Protein AF-A0A6S8RXE0-F1 (afdb_monomer)

pLDDT: mean 76.97, std 17.47, range [35.59, 98.38]

Structure (mmCIF, N/CA/C/O backbone):
data_AF-A0A6S8RXE0-F1
#
_entry.id   AF-A0A6S8RXE0-F1
#
loop_
_atom_site.group_PDB
_atom_site.id
_atom_site.type_symbol
_atom_site.label_atom_id
_atom_site.label_alt_id
_atom_site.label_comp_id
_atom_site.label_asym_id
_atom_site.label_entity_id
_atom_site.label_seq_id
_atom_site.pdbx_PDB_ins_code
_atom_site.Cartn_x
_atom_site.Cartn_y
_atom_site.Cartn_z
_atom_site.occupancy
_atom_site.B_iso_or_equiv
_atom_site.auth_seq_id
_atom_site.auth_comp_id
_atom_site.auth_asym_id
_atom_site.auth_atom_id
_atom_site.pdbx_PDB_model_num
ATOM 1 N N . MET A 1 1 ? -7.181 17.735 -1.661 1.00 35.59 1 MET A N 1
ATOM 2 C CA . MET A 1 1 ? -6.872 18.194 -0.294 1.00 35.59 1 MET A CA 1
ATOM 3 C C . MET A 1 1 ? -5.718 17.344 0.185 1.00 35.59 1 MET A C 1
ATOM 5 O O . MET A 1 1 ? -5.868 16.127 0.193 1.00 35.59 1 MET A O 1
ATOM 9 N N . ASP A 1 2 ? -4.574 17.971 0.444 1.00 36.28 2 ASP A N 1
ATOM 10 C CA . ASP A 1 2 ? -3.388 17.294 0.970 1.00 36.28 2 ASP A CA 1
ATOM 11 C C . ASP A 1 2 ? -3.683 16.703 2.348 1.00 36.28 2 ASP A C 1
ATOM 13 O O . ASP A 1 2 ? -4.455 17.268 3.125 1.00 36.28 2 ASP A O 1
ATOM 17 N N . GLY A 1 3 ? -3.131 15.516 2.598 1.00 42.94 3 GLY A N 1
ATOM 18 C CA . GLY A 1 3 ? -3.356 14.755 3.819 1.00 42.94 3 GLY A CA 1
ATOM 19 C C . GLY A 1 3 ? -3.024 15.593 5.046 1.00 42.94 3 GLY A C 1
ATOM 20 O O . GLY A 1 3 ? -1.918 16.115 5.151 1.00 42.94 3 GLY A O 1
ATOM 21 N N . GLY A 1 4 ? -3.990 15.711 5.961 1.00 48.06 4 GLY A N 1
ATOM 22 C CA . GLY A 1 4 ? -3.753 16.295 7.276 1.00 48.06 4 GLY A CA 1
ATOM 23 C C . GLY A 1 4 ? -2.513 15.677 7.918 1.00 48.06 4 GLY A C 1
ATOM 24 O O . GLY A 1 4 ? -2.218 14.497 7.701 1.00 48.06 4 GLY A O 1
ATOM 25 N N . GLU A 1 5 ? -1.774 16.502 8.653 1.00 58.06 5 GLU A N 1
ATOM 26 C CA . GLU A 1 5 ? -0.493 16.136 9.245 1.00 58.06 5 GLU A CA 1
ATOM 27 C C . GLU A 1 5 ? -0.642 14.854 10.056 1.00 58.06 5 GLU A C 1
ATOM 29 O O . GLU A 1 5 ? -1.419 14.769 11.008 1.00 58.06 5 GLU A O 1
ATOM 34 N N . TYR A 1 6 ? 0.100 13.824 9.657 1.00 75.94 6 TYR A N 1
ATOM 35 C CA . TYR A 1 6 ? 0.126 12.577 10.393 1.00 75.94 6 TYR A CA 1
ATOM 36 C C . TYR A 1 6 ? 1.103 12.687 11.565 1.00 75.94 6 TYR A C 1
ATOM 38 O O . TYR A 1 6 ? 2.177 12.083 11.575 1.00 75.94 6 TYR A O 1
ATOM 46 N N . ILE A 1 7 ? 0.719 13.510 12.537 1.00 74.94 7 ILE A N 1
ATOM 47 C CA . ILE A 1 7 ? 1.560 13.939 13.658 1.00 74.94 7 ILE A CA 1
ATOM 48 C C . ILE A 1 7 ? 2.117 12.730 14.418 1.00 74.94 7 ILE A C 1
ATOM 50 O O . ILE A 1 7 ? 3.320 12.668 14.654 1.00 74.94 7 ILE A O 1
ATOM 54 N N . ALA A 1 8 ? 1.291 11.713 14.683 1.00 71.88 8 ALA A N 1
ATOM 55 C CA . ALA A 1 8 ? 1.720 10.511 15.400 1.00 71.88 8 ALA A CA 1
ATOM 56 C C . ALA A 1 8 ? 2.876 9.761 14.706 1.00 71.88 8 ALA A C 1
ATOM 58 O O . ALA A 1 8 ? 3.762 9.230 15.375 1.00 71.88 8 ALA A O 1
ATOM 59 N N . LEU A 1 9 ? 2.907 9.729 13.368 1.00 75.94 9 LEU A N 1
ATOM 60 C CA . LEU A 1 9 ? 4.022 9.126 12.635 1.00 75.94 9 LEU A CA 1
ATOM 61 C C . LEU A 1 9 ? 5.267 10.000 12.669 1.00 75.94 9 LEU A C 1
ATOM 63 O O . LEU A 1 9 ? 6.368 9.475 12.811 1.00 75.94 9 LEU A O 1
ATOM 67 N N . ILE A 1 10 ? 5.101 11.315 12.532 1.00 78.88 10 ILE A N 1
ATOM 68 C CA . ILE A 1 10 ? 6.214 12.268 12.585 1.00 78.88 10 ILE A CA 1
ATOM 69 C C . ILE A 1 10 ? 6.909 12.170 13.948 1.00 78.88 10 ILE A C 1
ATOM 71 O O . ILE A 1 10 ? 8.125 11.993 14.004 1.00 78.88 10 ILE A O 1
ATOM 75 N N . GLU A 1 11 ? 6.140 12.194 15.038 1.00 78.25 11 GLU A N 1
ATOM 76 C CA . GLU A 1 11 ? 6.648 12.051 16.407 1.00 78.25 11 GLU A CA 1
ATOM 77 C C . GLU A 1 11 ? 7.333 10.699 16.625 1.00 78.25 11 GLU A C 1
ATOM 79 O O . GLU A 1 11 ? 8.432 10.630 17.182 1.00 78.25 11 GLU A O 1
ATOM 84 N N . MET A 1 12 ? 6.728 9.612 16.137 1.00 79.19 12 MET A N 1
ATOM 85 C CA . MET A 1 12 ? 7.316 8.287 16.288 1.00 79.19 12 MET A CA 1
ATOM 86 C C . MET A 1 12 ? 8.619 8.152 15.496 1.00 79.19 12 MET A C 1
ATOM 88 O O . MET A 1 12 ? 9.606 7.655 16.038 1.00 79.19 12 MET A O 1
ATOM 92 N N . LYS A 1 13 ? 8.676 8.649 14.257 1.00 81.38 13 LYS A N 1
ATOM 93 C CA . LYS A 1 13 ? 9.911 8.660 13.462 1.00 81.38 13 LYS A CA 1
ATOM 94 C C . LYS A 1 13 ? 10.999 9.513 14.100 1.00 81.38 13 LYS A C 1
ATOM 96 O 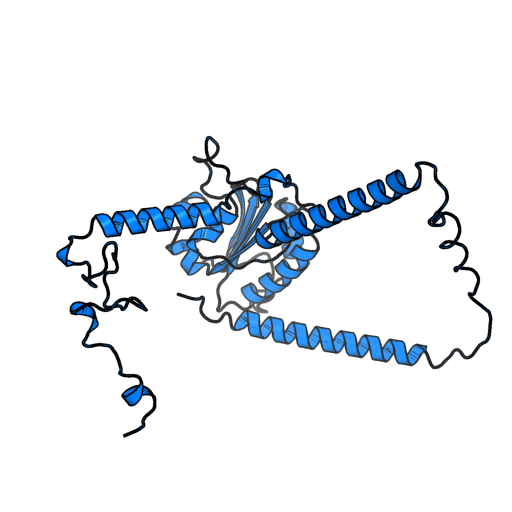O . LYS A 1 13 ? 12.144 9.075 14.124 1.00 81.38 13 LYS A O 1
ATOM 101 N N . ALA A 1 14 ? 10.651 10.670 14.664 1.00 74.94 14 ALA A N 1
ATOM 102 C CA . ALA A 1 14 ? 11.599 11.485 15.418 1.00 74.94 14 ALA A CA 1
ATOM 103 C C . ALA A 1 14 ? 12.173 10.700 16.609 1.00 74.94 14 ALA A C 1
ATOM 105 O O . ALA A 1 14 ? 13.387 10.634 16.767 1.00 74.94 14 ALA A O 1
ATOM 106 N N . SER A 1 15 ? 11.322 10.011 17.379 1.00 71.56 15 SER A N 1
ATOM 107 C CA . SER A 1 15 ? 11.775 9.191 18.512 1.00 71.56 15 SER A CA 1
ATOM 108 C C . SER A 1 15 ? 12.668 8.015 18.092 1.00 71.56 15 SER A C 1
ATOM 110 O O . SER A 1 15 ? 13.666 7.734 18.752 1.00 71.56 15 SER A O 1
ATOM 112 N N . VAL A 1 16 ? 12.361 7.355 16.969 1.00 72.69 16 VAL A N 1
ATOM 113 C CA . VAL A 1 16 ? 13.173 6.258 16.421 1.00 72.69 16 VAL A CA 1
ATOM 114 C C . VAL A 1 16 ? 14.505 6.778 15.879 1.00 72.69 16 VAL A C 1
ATOM 116 O O . VAL A 1 16 ? 15.530 6.143 16.110 1.00 72.69 16 VAL A O 1
ATOM 119 N N . GLY A 1 17 ? 14.511 7.936 15.215 1.00 63.56 17 GLY A N 1
ATOM 120 C CA . GLY A 1 17 ? 15.729 8.602 14.751 1.00 63.56 17 GLY A CA 1
ATOM 121 C C . GLY A 1 17 ? 16.663 8.951 15.910 1.00 63.56 17 GLY A C 1
ATOM 122 O O . GLY A 1 17 ? 17.829 8.571 15.888 1.00 63.56 17 GLY A O 1
ATOM 123 N N . THR A 1 18 ? 16.133 9.556 16.978 1.00 61.53 18 THR A N 1
ATOM 124 C CA . THR A 1 18 ? 16.910 9.868 18.189 1.00 61.53 18 THR A CA 1
ATOM 125 C C . THR A 1 18 ? 17.461 8.611 18.869 1.00 61.53 18 THR A C 1
ATOM 127 O O . THR A 1 18 ? 18.611 8.603 19.300 1.00 61.53 18 THR A O 1
ATOM 130 N N . LEU A 1 19 ? 16.681 7.526 18.933 1.00 59.31 19 LEU A N 1
ATOM 131 C CA . LEU A 1 19 ? 17.150 6.245 19.478 1.00 59.31 19 LEU A CA 1
ATOM 132 C C . LEU A 1 19 ? 18.233 5.605 18.596 1.00 59.31 19 LEU A C 1
ATOM 134 O O . LEU A 1 19 ? 19.203 5.062 19.116 1.00 59.31 19 LEU A O 1
ATOM 138 N N . SER A 1 20 ? 18.107 5.691 17.269 1.00 54.53 20 SER A N 1
ATOM 139 C CA . SER A 1 20 ? 19.112 5.180 16.329 1.00 54.53 20 SER A CA 1
ATOM 140 C C . SER A 1 20 ? 20.440 5.931 16.447 1.00 54.53 20 SER A C 1
ATOM 142 O O . SER A 1 20 ? 21.501 5.310 16.426 1.00 54.53 20 SER A O 1
ATOM 144 N N . GLU A 1 21 ? 20.396 7.256 16.605 1.00 58.03 21 GLU A N 1
ATOM 145 C CA . GLU A 1 21 ? 21.586 8.086 16.824 1.00 58.03 21 GLU A CA 1
ATOM 146 C C . GLU A 1 21 ? 22.252 7.782 18.172 1.00 58.03 21 GLU A C 1
ATOM 148 O O . GLU A 1 21 ? 23.475 7.677 18.245 1.00 58.03 21 GLU A O 1
ATOM 153 N N . GLN A 1 22 ? 21.464 7.570 19.231 1.00 52.53 22 GLN A N 1
ATOM 154 C CA . GLN A 1 22 ? 21.982 7.172 20.544 1.00 52.53 22 GLN A CA 1
ATOM 155 C C . GLN A 1 22 ? 22.687 5.810 20.495 1.00 52.53 22 GLN A C 1
ATOM 157 O O . GLN A 1 22 ? 23.809 5.696 20.982 1.00 52.53 22 GLN A O 1
ATOM 162 N N . VAL A 1 23 ? 22.094 4.812 19.834 1.00 57.19 23 VAL A N 1
ATOM 163 C CA . VAL A 1 23 ? 22.694 3.473 19.687 1.00 57.19 23 VAL A CA 1
ATOM 164 C C . VAL A 1 23 ? 23.968 3.508 18.832 1.00 57.19 23 VAL A C 1
ATOM 166 O O . VAL A 1 23 ? 24.947 2.842 19.168 1.00 57.19 23 VAL A O 1
ATOM 169 N N . CYS A 1 24 ? 24.010 4.310 17.761 1.00 50.50 24 CYS A N 1
ATOM 170 C CA . CYS A 1 24 ? 25.229 4.474 16.957 1.00 50.50 24 CYS A CA 1
ATOM 171 C C . CYS A 1 24 ? 26.353 5.161 17.746 1.00 50.50 24 CYS A C 1
ATOM 173 O O . CYS A 1 24 ? 27.511 4.756 17.643 1.00 50.50 24 CYS A O 1
ATOM 175 N N . ASN A 1 25 ? 26.019 6.163 18.562 1.00 49.72 25 ASN A N 1
ATOM 176 C CA . ASN A 1 25 ? 26.991 6.855 19.405 1.00 49.72 25 ASN A CA 1
ATOM 177 C C . ASN A 1 25 ? 27.545 5.941 20.513 1.00 49.72 25 ASN A C 1
ATOM 179 O O . ASN A 1 25 ? 28.749 5.962 20.768 1.00 49.72 25 ASN A O 1
ATOM 183 N N . GLU A 1 26 ? 26.710 5.098 21.129 1.00 54.75 26 GLU A N 1
ATOM 184 C CA . GLU A 1 26 ? 27.157 4.099 22.113 1.00 54.75 26 GLU A CA 1
ATOM 185 C C . GLU A 1 26 ? 28.032 3.005 21.477 1.00 54.75 26 GLU A C 1
ATOM 187 O O . GLU A 1 26 ? 29.066 2.637 22.038 1.00 54.75 26 GLU A O 1
ATOM 192 N N . ALA A 1 27 ? 27.693 2.539 20.270 1.00 56.12 27 ALA A N 1
ATOM 193 C CA . ALA A 1 27 ? 28.517 1.579 19.534 1.00 56.12 27 ALA A CA 1
ATOM 194 C C . ALA A 1 27 ? 29.892 2.161 19.143 1.00 56.12 27 ALA A C 1
ATOM 196 O O . ALA A 1 27 ? 30.908 1.473 19.246 1.00 56.12 27 ALA A O 1
ATOM 197 N N . GLN A 1 28 ? 29.955 3.441 18.755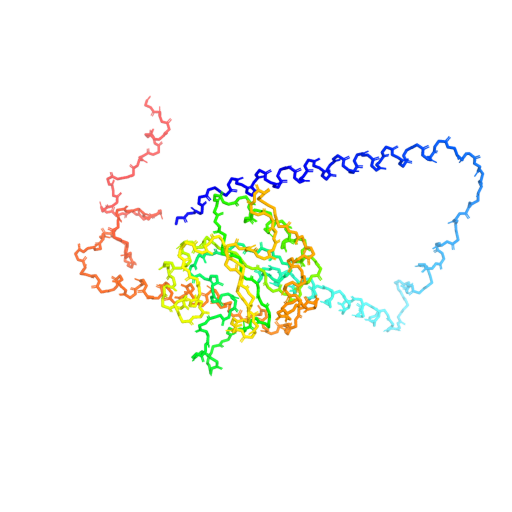 1.00 54.47 28 GLN A N 1
ATOM 198 C CA . GLN A 1 28 ? 31.218 4.130 18.455 1.00 54.47 28 GLN A CA 1
ATOM 199 C C . GLN A 1 28 ? 32.076 4.398 19.702 1.00 54.47 28 GLN A C 1
ATOM 201 O O . GLN A 1 28 ? 33.305 4.389 19.610 1.00 54.47 28 GLN A O 1
ATOM 206 N N . LEU A 1 29 ? 31.460 4.613 20.869 1.00 56.06 29 LEU A N 1
ATOM 207 C CA . LEU A 1 29 ? 32.168 4.734 22.148 1.00 56.06 29 LEU A CA 1
ATOM 208 C C . LEU A 1 29 ? 32.790 3.396 22.585 1.00 56.06 29 LEU A C 1
ATOM 210 O O . LEU A 1 29 ? 33.931 3.383 23.049 1.00 56.06 29 LEU A O 1
ATOM 214 N N . ASN A 1 30 ? 32.109 2.270 22.352 1.00 52.22 30 ASN A N 1
ATOM 215 C CA . ASN A 1 30 ? 32.674 0.944 22.629 1.00 52.22 30 ASN A CA 1
ATOM 216 C C . ASN A 1 30 ? 33.828 0.585 21.675 1.00 52.22 30 ASN A C 1
ATOM 218 O O . ASN A 1 30 ? 34.858 0.104 22.137 1.00 52.22 30 ASN A O 1
ATOM 222 N N . LEU A 1 31 ? 33.723 0.916 20.382 1.00 52.53 31 LEU A N 1
ATOM 223 C CA . LEU A 1 31 ? 34.804 0.705 19.402 1.00 52.53 31 LEU A CA 1
ATOM 224 C C . LEU A 1 31 ? 36.072 1.519 19.707 1.00 52.53 31 LEU A C 1
ATOM 226 O O . LEU A 1 31 ? 37.180 1.033 19.493 1.00 52.53 31 LEU A O 1
ATOM 230 N N . LYS A 1 32 ? 35.936 2.737 20.251 1.00 52.56 32 LYS A N 1
ATOM 231 C CA . LYS A 1 32 ? 37.093 3.530 20.704 1.00 52.56 32 LYS A CA 1
ATOM 232 C C . LYS A 1 32 ? 37.758 2.970 21.959 1.00 52.56 32 LYS A C 1
ATOM 234 O O . LYS A 1 32 ? 38.956 3.155 22.129 1.00 52.56 32 LYS A O 1
ATOM 239 N N . THR A 1 33 ? 37.008 2.279 22.814 1.00 49.56 33 THR A N 1
ATOM 240 C CA . THR A 1 33 ? 37.547 1.720 24.063 1.00 49.56 33 THR A CA 1
ATOM 241 C C . THR A 1 33 ? 38.377 0.452 23.809 1.00 49.56 33 THR A C 1
ATOM 243 O O . THR A 1 33 ? 39.283 0.155 24.580 1.00 49.56 33 THR A O 1
ATOM 246 N N . GLU A 1 34 ? 38.137 -0.264 22.705 1.00 50.28 34 GLU A N 1
ATOM 247 C CA . GLU A 1 34 ? 38.911 -1.460 22.324 1.00 50.28 34 GLU A CA 1
ATOM 248 C C . GLU A 1 34 ? 40.147 -1.157 21.451 1.00 50.28 34 GLU A C 1
ATOM 250 O O . GLU A 1 34 ? 41.000 -2.025 21.277 1.00 50.28 34 GLU A O 1
ATOM 255 N N . GLN A 1 35 ? 40.294 0.069 20.932 1.00 47.16 35 GLN A N 1
ATOM 256 C CA . GLN A 1 35 ? 41.432 0.465 20.085 1.00 47.16 35 GLN A CA 1
ATOM 257 C C . GLN A 1 35 ? 42.631 1.064 20.843 1.00 47.16 35 GLN A C 1
ATOM 259 O O . GLN A 1 35 ? 43.687 1.239 20.242 1.00 47.16 35 GLN A O 1
ATOM 264 N N . GLU A 1 36 ? 42.523 1.341 22.148 1.00 50.22 36 GLU A N 1
ATOM 265 C CA . GLU A 1 36 ? 43.644 1.867 22.955 1.00 50.22 36 GLU A CA 1
ATOM 266 C C . GLU A 1 36 ? 44.534 0.777 23.588 1.00 50.22 36 GLU A C 1
ATOM 268 O O . GLU A 1 36 ? 45.461 1.088 24.334 1.00 50.22 36 GLU A O 1
ATOM 273 N N . SER A 1 37 ? 44.323 -0.506 23.270 1.00 49.28 37 SER A N 1
ATOM 274 C CA . SER A 1 37 ? 45.195 -1.593 23.732 1.00 49.28 37 SER A CA 1
ATOM 275 C C . SER A 1 37 ? 45.545 -2.578 22.616 1.00 49.28 37 SER A C 1
ATOM 277 O O . SER A 1 37 ? 45.096 -3.719 22.640 1.00 49.28 37 SER A O 1
ATOM 279 N N . ASN A 1 38 ? 46.330 -2.140 21.631 1.00 41.56 38 ASN A N 1
ATOM 280 C CA . ASN A 1 38 ? 47.235 -3.016 20.876 1.00 41.56 38 ASN A CA 1
ATOM 281 C C . ASN A 1 38 ? 48.213 -2.167 20.050 1.00 41.56 38 ASN A C 1
ATOM 283 O O . ASN A 1 38 ? 48.045 -1.956 18.852 1.00 41.56 38 ASN A O 1
ATOM 287 N N . GLU A 1 39 ? 49.257 -1.678 20.717 1.00 55.38 39 GLU A 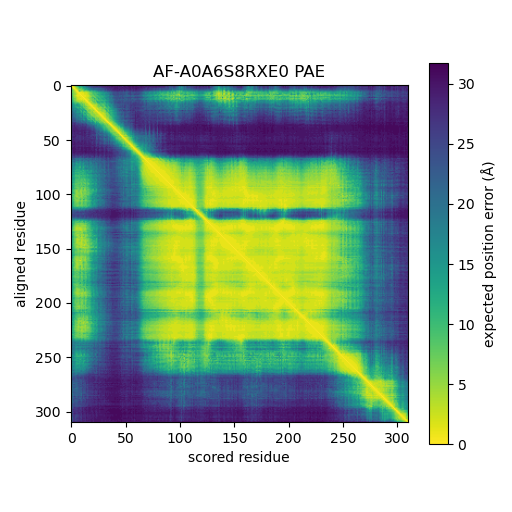N 1
ATOM 288 C CA . GLU A 1 39 ? 50.526 -1.383 20.054 1.00 55.38 39 GLU A CA 1
ATOM 289 C C . GLU A 1 39 ? 51.231 -2.720 19.772 1.00 55.38 39 GLU A C 1
ATOM 291 O O . GLU A 1 39 ? 51.769 -3.335 20.693 1.00 55.38 39 GLU A O 1
ATOM 296 N N . SER A 1 40 ? 51.237 -3.180 18.518 1.00 45.94 40 SER A N 1
ATOM 297 C CA . SER A 1 40 ? 52.297 -4.061 18.011 1.00 45.94 40 SER A CA 1
ATOM 298 C C . SER A 1 40 ? 52.365 -4.047 16.481 1.00 45.94 40 SER A C 1
ATOM 300 O O . SER A 1 40 ? 51.451 -4.521 15.815 1.00 45.94 40 SER A O 1
ATOM 302 N N . ASP A 1 41 ? 53.458 -3.473 15.984 1.00 48.00 41 ASP A N 1
ATOM 303 C CA . ASP A 1 41 ? 54.330 -3.941 14.901 1.00 48.00 41 ASP A CA 1
ATOM 304 C C . ASP A 1 41 ? 53.774 -4.687 13.665 1.00 48.00 41 ASP A C 1
ATOM 306 O O . ASP A 1 41 ? 53.254 -5.794 13.748 1.00 48.00 41 ASP A O 1
ATOM 310 N N . SER A 1 42 ? 54.151 -4.086 12.531 1.00 49.81 42 SER A N 1
ATOM 311 C CA . SER A 1 42 ? 54.809 -4.669 11.347 1.00 49.81 42 SER A CA 1
ATOM 312 C C . SER A 1 42 ? 54.009 -5.223 10.159 1.00 49.81 42 SER A C 1
ATOM 314 O O . SER A 1 42 ? 53.046 -5.966 10.281 1.00 49.81 42 SER A O 1
ATOM 316 N N . ASP A 1 43 ? 54.587 -4.859 9.005 1.00 45.28 43 ASP A N 1
ATOM 317 C CA . ASP A 1 43 ? 54.633 -5.536 7.704 1.00 45.28 43 ASP A CA 1
ATOM 318 C C . ASP A 1 43 ? 53.551 -5.239 6.649 1.00 45.28 43 ASP A C 1
ATOM 320 O O . ASP A 1 43 ? 52.500 -5.854 6.583 1.00 45.28 43 ASP A O 1
ATOM 324 N N . ASP A 1 44 ? 53.898 -4.262 5.799 1.00 56.25 44 ASP A N 1
ATOM 325 C CA . ASP A 1 44 ? 54.047 -4.402 4.337 1.00 56.25 44 ASP A CA 1
ATOM 326 C C . ASP A 1 44 ? 52.965 -5.186 3.563 1.00 56.25 44 ASP A C 1
ATOM 328 O O . ASP A 1 44 ? 53.157 -6.341 3.198 1.00 56.25 44 ASP A O 1
ATOM 332 N N . ASP A 1 45 ? 51.880 -4.497 3.192 1.00 53.78 45 ASP A N 1
ATOM 333 C CA . ASP A 1 45 ? 50.859 -4.982 2.247 1.00 53.78 45 ASP A CA 1
ATOM 334 C C . ASP A 1 45 ? 51.060 -4.420 0.820 1.00 53.78 45 ASP A C 1
ATOM 336 O O . ASP A 1 45 ? 50.105 -4.073 0.121 1.00 53.78 45 ASP A O 1
ATOM 340 N N . SER A 1 46 ? 52.306 -4.339 0.340 1.00 56.88 46 SER A N 1
ATOM 341 C CA . SER A 1 46 ? 52.604 -3.987 -1.064 1.00 56.88 46 SER A CA 1
ATOM 342 C C . SER A 1 46 ? 52.325 -5.140 -2.060 1.00 56.88 46 SER A C 1
ATOM 344 O O . SER A 1 46 ? 52.749 -5.080 -3.214 1.00 56.88 46 SER A O 1
ATOM 346 N N . GLU A 1 47 ? 51.645 -6.217 -1.642 1.00 55.81 47 GLU A N 1
ATOM 347 C CA . GLU A 1 47 ? 51.488 -7.463 -2.419 1.00 55.81 47 GLU A CA 1
ATOM 348 C C . GLU A 1 47 ? 50.176 -7.554 -3.234 1.00 55.81 47 GLU A C 1
ATOM 350 O O . GLU A 1 47 ? 49.997 -8.492 -4.008 1.00 55.81 47 GLU A O 1
ATOM 355 N N . PHE A 1 48 ? 49.277 -6.564 -3.162 1.00 49.69 48 PHE A N 1
ATOM 356 C CA . PHE A 1 48 ? 48.011 -6.588 -3.922 1.00 49.69 48 PHE A CA 1
ATOM 357 C C . PHE A 1 48 ? 47.940 -5.644 -5.137 1.00 49.69 48 PHE A C 1
ATOM 359 O O . PHE A 1 48 ? 46.896 -5.589 -5.786 1.00 49.69 48 PHE A O 1
ATOM 366 N N . ASP A 1 49 ? 49.037 -4.978 -5.516 1.00 54.09 49 ASP A N 1
ATOM 367 C CA . ASP A 1 49 ? 49.080 -4.144 -6.735 1.00 54.09 49 ASP A CA 1
ATOM 368 C C . ASP A 1 49 ? 49.363 -4.945 -8.026 1.00 54.09 49 ASP A C 1
ATOM 370 O O . ASP A 1 49 ? 49.104 -4.466 -9.127 1.00 54.09 49 ASP A O 1
ATOM 374 N N . TYR A 1 50 ? 49.803 -6.206 -7.935 1.00 50.16 50 TYR A N 1
ATOM 375 C CA . TYR A 1 50 ? 50.124 -7.022 -9.120 1.00 50.16 50 TYR A CA 1
ATOM 376 C C . TYR A 1 50 ? 48.910 -7.675 -9.805 1.00 50.16 50 TYR A C 1
ATOM 378 O O . TYR A 1 50 ? 49.074 -8.364 -10.807 1.00 50.16 50 TYR A O 1
ATOM 386 N N . LEU A 1 51 ? 47.687 -7.466 -9.300 1.00 52.91 51 LEU A N 1
ATOM 387 C CA . LEU A 1 51 ? 46.460 -8.023 -9.894 1.00 52.91 51 LEU A CA 1
ATOM 388 C C . LEU A 1 51 ? 45.655 -7.012 -10.730 1.00 52.91 51 LEU A C 1
ATOM 390 O O . LEU A 1 51 ? 44.561 -7.342 -11.188 1.00 52.91 51 LEU A O 1
ATOM 394 N N . LEU A 1 52 ? 46.185 -5.801 -10.948 1.00 51.53 52 LEU A N 1
ATOM 395 C CA . LEU A 1 52 ? 45.585 -4.792 -11.834 1.00 51.53 52 LEU A CA 1
ATOM 396 C C . LEU A 1 52 ? 46.440 -4.436 -13.065 1.00 51.53 52 LEU A C 1
ATOM 398 O O . LEU A 1 52 ? 45.930 -3.753 -13.953 1.00 51.53 52 LEU A O 1
ATOM 402 N N . ASP A 1 53 ? 47.677 -4.942 -13.161 1.00 50.97 53 ASP A N 1
ATOM 403 C CA . ASP A 1 53 ? 48.630 -4.568 -14.223 1.00 50.97 53 ASP A CA 1
ATOM 404 C C . ASP A 1 53 ? 48.909 -5.665 -15.274 1.00 50.97 53 ASP A C 1
ATOM 406 O O . ASP A 1 53 ? 49.523 -5.380 -16.305 1.00 50.97 53 ASP A O 1
ATOM 410 N N . GLU A 1 54 ? 48.433 -6.900 -15.090 1.00 52.12 54 GLU A N 1
ATOM 411 C CA . GLU A 1 54 ? 48.525 -7.951 -16.114 1.00 52.12 54 GLU A CA 1
ATOM 412 C C . GLU A 1 54 ? 47.170 -8.120 -16.820 1.00 52.12 54 GLU A C 1
ATOM 414 O O . GLU A 1 54 ? 46.225 -8.656 -16.253 1.00 52.12 54 GLU A O 1
ATOM 419 N N . ASP A 1 55 ? 47.105 -7.638 -18.068 1.00 51.28 55 ASP A N 1
ATOM 420 C CA . ASP A 1 55 ? 46.041 -7.805 -19.082 1.00 51.28 55 ASP A CA 1
ATOM 421 C C . ASP A 1 55 ? 45.177 -6.575 -19.425 1.00 51.28 55 ASP A C 1
ATOM 423 O O . ASP A 1 55 ? 44.119 -6.707 -20.047 1.00 51.28 55 ASP A O 1
ATOM 427 N N . LEU A 1 56 ? 45.663 -5.354 -19.171 1.00 51.03 56 LEU A N 1
ATOM 428 C CA . LEU A 1 56 ? 45.229 -4.207 -19.977 1.00 51.03 56 LEU A CA 1
ATOM 429 C C . LEU A 1 56 ? 46.145 -4.071 -21.205 1.00 51.03 56 LEU A C 1
ATOM 431 O O . LEU A 1 56 ? 47.331 -3.761 -21.062 1.00 51.03 56 LEU A O 1
ATOM 435 N N . PRO A 1 57 ? 45.647 -4.311 -22.429 1.00 47.50 57 PRO A N 1
ATOM 436 C CA . PRO A 1 57 ? 46.447 -4.137 -23.634 1.00 47.50 57 PRO A CA 1
ATOM 437 C C . PRO A 1 57 ? 46.901 -2.678 -23.783 1.00 47.50 57 PRO A C 1
ATOM 439 O O . PRO A 1 57 ? 46.138 -1.715 -23.692 1.00 47.50 57 PRO A O 1
ATOM 442 N N . VAL A 1 58 ? 48.202 -2.530 -24.018 1.00 53.44 58 VAL A N 1
ATOM 443 C CA . VAL A 1 58 ? 48.868 -1.253 -24.274 1.00 53.44 58 VAL A CA 1
ATOM 444 C C . VAL A 1 58 ? 48.259 -0.625 -25.541 1.00 53.44 58 VAL A C 1
ATOM 446 O O . VAL A 1 58 ? 48.162 -1.319 -26.561 1.00 53.44 58 VAL A O 1
ATOM 449 N N . PRO A 1 59 ? 47.888 0.674 -25.547 1.00 43.38 59 PRO A N 1
ATOM 450 C CA . PRO A 1 59 ? 47.298 1.306 -26.720 1.00 43.38 59 PRO A CA 1
ATOM 451 C C . PRO A 1 59 ? 48.346 1.377 -27.836 1.00 43.38 59 PRO A C 1
ATOM 453 O O . PRO A 1 59 ? 49.208 2.255 -27.854 1.00 43.38 59 PRO A O 1
ATOM 456 N N . GLY A 1 60 ? 48.299 0.416 -28.760 1.00 48.84 60 GLY A N 1
ATOM 457 C CA . GLY A 1 60 ? 49.228 0.346 -29.888 1.00 48.84 60 GLY A CA 1
ATOM 458 C C . GLY A 1 60 ? 49.414 -1.032 -30.523 1.00 48.84 60 GLY A C 1
ATOM 459 O O . GLY A 1 60 ? 49.862 -1.098 -31.668 1.00 48.84 60 GLY A O 1
ATOM 460 N N . THR A 1 61 ? 49.048 -2.134 -29.862 1.00 50.53 61 THR A N 1
ATOM 461 C CA . THR A 1 61 ? 49.143 -3.474 -30.467 1.00 50.53 61 THR A CA 1
ATOM 462 C C . THR A 1 61 ? 47.859 -3.850 -31.199 1.00 50.53 61 THR A C 1
ATOM 464 O O . THR A 1 61 ? 46.881 -4.316 -30.624 1.00 50.53 61 THR A O 1
ATOM 467 N N . ALA A 1 62 ? 47.875 -3.636 -32.514 1.00 51.19 62 ALA A N 1
ATOM 468 C CA . ALA A 1 62 ? 46.852 -4.085 -33.447 1.00 51.19 62 ALA A CA 1
ATOM 469 C C . ALA A 1 62 ? 46.582 -5.596 -33.304 1.00 51.19 62 ALA A C 1
ATOM 471 O O . ALA A 1 62 ? 47.433 -6.412 -33.656 1.00 51.19 62 ALA A O 1
ATOM 472 N N . GLY A 1 63 ? 45.389 -5.972 -32.827 1.00 46.12 63 GLY A N 1
ATOM 473 C CA . GLY A 1 63 ? 45.019 -7.387 -32.766 1.00 46.12 63 GLY A CA 1
ATOM 474 C C . GLY A 1 63 ? 43.705 -7.758 -32.074 1.00 46.12 63 GLY A C 1
ATOM 475 O O . GLY A 1 63 ? 43.669 -8.771 -31.395 1.00 46.12 63 GLY A O 1
ATOM 476 N N . GLY A 1 64 ? 42.624 -6.985 -32.219 1.00 51.12 64 GLY A N 1
ATOM 477 C CA . GLY A 1 64 ? 41.240 -7.478 -32.051 1.00 51.12 64 GLY A CA 1
ATOM 478 C C . GLY A 1 64 ? 40.713 -7.836 -30.646 1.00 51.12 64 GLY A C 1
ATOM 479 O O . GLY A 1 64 ? 39.499 -7.974 -30.515 1.00 51.12 64 GLY A O 1
ATOM 480 N N . GLY A 1 65 ? 41.555 -7.953 -29.613 1.00 51.16 65 GLY A N 1
ATOM 481 C CA . GLY A 1 65 ? 41.135 -8.306 -28.242 1.00 51.16 65 GLY A CA 1
ATOM 482 C C . GLY A 1 65 ? 40.521 -7.150 -27.440 1.00 51.16 65 GLY A C 1
ATOM 483 O O . GLY A 1 65 ? 39.551 -7.344 -26.711 1.00 51.16 65 GLY A O 1
ATOM 484 N N . ASP A 1 66 ? 41.016 -5.931 -27.661 1.00 55.91 66 ASP A N 1
ATOM 485 C CA . ASP A 1 66 ? 40.578 -4.704 -26.979 1.00 55.91 66 ASP A CA 1
ATOM 486 C C . ASP A 1 66 ? 39.090 -4.396 -27.148 1.00 55.91 66 ASP A C 1
ATOM 488 O O . ASP A 1 66 ? 38.386 -4.018 -26.212 1.00 55.91 66 ASP A O 1
ATOM 492 N N . ASN A 1 67 ? 38.577 -4.618 -28.359 1.00 64.56 67 ASN A N 1
ATOM 493 C CA . ASN A 1 67 ? 37.172 -4.380 -28.661 1.00 64.56 67 ASN A CA 1
ATOM 494 C C . ASN A 1 67 ? 36.254 -5.387 -27.963 1.00 64.56 67 ASN A C 1
ATOM 496 O O . ASN A 1 67 ? 35.119 -5.036 -27.659 1.00 64.56 67 ASN A O 1
ATOM 500 N N . ALA A 1 68 ? 36.714 -6.616 -27.711 1.00 70.38 68 ALA A N 1
ATOM 501 C CA . ALA A 1 68 ? 35.911 -7.638 -27.043 1.00 70.38 68 ALA A CA 1
ATOM 502 C C . ALA A 1 68 ? 35.822 -7.378 -25.534 1.00 70.38 68 ALA A C 1
ATOM 504 O O . ALA A 1 68 ? 34.734 -7.465 -24.967 1.00 70.38 68 ALA A O 1
ATOM 505 N N . LEU A 1 69 ? 36.936 -6.986 -24.903 1.00 73.44 69 LEU A N 1
ATOM 506 C CA . LEU A 1 69 ? 36.956 -6.591 -23.494 1.00 73.44 69 LEU A CA 1
ATOM 507 C C . LEU A 1 69 ? 36.138 -5.309 -23.273 1.00 73.44 69 LEU A C 1
ATOM 509 O O . LEU A 1 69 ? 35.265 -5.276 -22.407 1.00 73.44 69 LEU A O 1
ATOM 513 N N . MET A 1 70 ? 36.330 -4.285 -24.112 1.00 77.44 70 MET A N 1
ATOM 514 C CA . MET A 1 70 ? 35.531 -3.056 -24.052 1.00 77.44 70 MET A CA 1
ATOM 515 C C . MET A 1 70 ? 34.045 -3.304 -24.339 1.00 77.44 70 MET A C 1
ATOM 517 O O . MET A 1 70 ? 33.200 -2.699 -23.681 1.00 77.44 70 MET A O 1
ATOM 521 N N . ALA A 1 71 ? 33.700 -4.209 -25.261 1.00 79.00 71 ALA A N 1
ATOM 522 C CA . ALA A 1 71 ? 32.311 -4.613 -25.487 1.00 79.00 71 ALA A CA 1
ATOM 523 C C . ALA A 1 71 ? 31.721 -5.328 -24.262 1.00 79.00 71 ALA A C 1
ATOM 525 O O . ALA A 1 71 ? 30.624 -4.980 -23.837 1.00 79.00 71 ALA A O 1
ATOM 526 N N . HIS A 1 72 ? 32.463 -6.246 -23.636 1.00 78.75 72 HIS A N 1
ATOM 527 C CA . HIS A 1 72 ? 32.021 -6.930 -22.419 1.00 78.75 72 HIS A CA 1
ATOM 528 C C . HIS A 1 72 ? 31.825 -5.955 -21.247 1.00 78.75 72 HIS A C 1
ATOM 530 O O . HIS A 1 72 ? 30.822 -6.030 -20.537 1.00 78.75 72 HIS A O 1
ATOM 536 N N . HIS A 1 73 ? 32.730 -4.986 -21.068 1.00 80.25 73 HIS A N 1
ATOM 537 C CA . HIS A 1 73 ? 32.546 -3.916 -20.084 1.00 80.25 73 HIS A CA 1
ATOM 538 C C . HIS A 1 73 ? 31.314 -3.063 -20.391 1.00 80.25 73 HIS A C 1
ATOM 540 O O . HIS A 1 73 ? 30.535 -2.777 -19.484 1.00 80.25 73 HIS A O 1
ATOM 546 N N . GLN A 1 74 ? 31.099 -2.680 -21.652 1.00 84.19 74 GLN A N 1
ATOM 547 C CA . GLN A 1 74 ? 29.907 -1.928 -22.049 1.00 84.19 74 GLN A CA 1
ATOM 548 C C . GLN A 1 74 ? 28.622 -2.720 -21.807 1.00 84.19 74 GLN A C 1
ATOM 550 O O . GLN A 1 74 ? 27.637 -2.143 -21.352 1.00 84.19 74 GLN A O 1
ATOM 555 N N . ASP A 1 75 ? 28.619 -4.021 -22.075 1.00 84.81 75 ASP A N 1
ATOM 556 C CA . ASP A 1 75 ? 27.450 -4.866 -21.853 1.00 84.81 75 ASP A CA 1
ATOM 557 C C . ASP A 1 75 ? 27.172 -5.052 -20.362 1.00 84.81 75 ASP A C 1
ATOM 559 O O . ASP A 1 75 ? 26.026 -4.898 -19.935 1.00 84.81 75 ASP A O 1
ATOM 563 N N . ARG A 1 76 ? 28.214 -5.226 -19.540 1.00 84.56 76 ARG A N 1
ATOM 564 C CA . ARG A 1 76 ? 28.066 -5.246 -18.081 1.00 84.56 76 ARG A CA 1
ATOM 565 C C . ARG A 1 76 ? 27.547 -3.916 -17.531 1.00 84.56 76 ARG A C 1
ATOM 567 O O . ARG A 1 76 ? 26.701 -3.908 -16.642 1.00 84.56 76 ARG A O 1
ATOM 574 N N . VAL A 1 77 ? 28.016 -2.785 -18.063 1.00 88.25 77 VAL A N 1
ATOM 575 C CA . VAL A 1 77 ? 27.516 -1.452 -17.683 1.00 88.25 77 VAL A CA 1
ATOM 576 C C . VAL A 1 77 ? 26.039 -1.301 -18.047 1.00 88.25 77 VAL A C 1
ATOM 578 O O . VAL A 1 77 ? 25.263 -0.840 -17.212 1.00 88.25 77 VAL A O 1
ATOM 581 N N . LYS A 1 78 ? 25.625 -1.719 -19.250 1.00 85.88 78 LYS A N 1
ATOM 582 C CA . LYS A 1 78 ? 24.213 -1.678 -19.667 1.00 85.88 78 LYS A CA 1
ATOM 583 C C . LYS A 1 78 ? 23.334 -2.550 -18.774 1.00 85.88 78 LYS A C 1
ATOM 585 O O . LYS A 1 78 ? 22.257 -2.113 -18.384 1.00 85.88 78 LYS A O 1
ATOM 590 N N . GLU A 1 79 ? 23.790 -3.753 -18.433 1.00 87.56 79 GLU A N 1
ATOM 591 C CA . GLU A 1 79 ? 23.076 -4.670 -17.539 1.00 87.56 79 GLU A CA 1
ATOM 592 C C . GLU A 1 79 ? 22.867 -4.043 -16.152 1.00 87.56 79 GLU A C 1
ATOM 594 O O . GLU A 1 79 ? 21.751 -4.027 -15.634 1.00 87.56 79 GLU A O 1
ATOM 599 N N . LEU A 1 80 ? 23.919 -3.452 -15.575 1.00 86.69 80 LEU A N 1
ATOM 600 C CA . LEU A 1 80 ? 23.837 -2.774 -14.281 1.00 86.69 80 LEU A CA 1
ATOM 601 C C . LEU A 1 80 ? 22.922 -1.543 -14.330 1.00 86.69 80 LEU A C 1
ATOM 603 O O . LEU A 1 80 ? 22.125 -1.339 -13.416 1.00 86.69 80 LEU A O 1
ATOM 607 N N . GLN A 1 81 ? 22.990 -0.742 -15.396 1.00 87.12 81 GLN A N 1
ATOM 608 C CA . GLN A 1 81 ? 22.097 0.405 -15.591 1.00 87.12 81 GLN A CA 1
ATOM 609 C C . GLN A 1 81 ? 20.632 -0.024 -15.711 1.00 87.12 81 GLN A C 1
ATOM 611 O O . GLN A 1 81 ? 19.760 0.598 -15.103 1.00 87.12 81 GLN A O 1
ATOM 616 N N . LEU A 1 82 ? 20.358 -1.102 -16.450 1.00 84.44 82 LEU A N 1
ATOM 617 C CA . LEU A 1 82 ? 19.021 -1.676 -16.564 1.00 84.44 82 LEU A CA 1
ATOM 618 C C . LEU A 1 82 ? 18.512 -2.148 -15.198 1.00 84.44 82 LEU A C 1
ATOM 620 O O . LEU A 1 82 ? 17.395 -1.816 -14.810 1.00 84.44 82 LEU A O 1
ATOM 624 N N . PHE A 1 83 ? 19.352 -2.848 -14.435 1.00 84.38 83 PHE A N 1
ATOM 625 C CA . PHE A 1 83 ? 19.017 -3.303 -13.088 1.00 84.38 83 PHE A CA 1
ATOM 626 C C . PHE A 1 83 ? 18.716 -2.139 -12.131 1.00 84.38 83 PHE A C 1
ATOM 628 O O . PHE A 1 83 ? 17.756 -2.194 -11.361 1.00 84.38 83 PHE A O 1
ATOM 635 N N . MET A 1 84 ? 19.497 -1.056 -12.193 1.00 85.75 84 MET A N 1
ATOM 636 C CA . MET A 1 84 ? 19.230 0.158 -11.414 1.00 85.75 84 MET A CA 1
ATOM 637 C C . MET A 1 84 ? 17.872 0.771 -11.774 1.00 85.75 84 MET A C 1
ATOM 639 O O . MET A 1 84 ? 17.081 1.054 -10.876 1.00 85.75 84 MET A O 1
ATOM 643 N N . MET A 1 85 ? 17.582 0.908 -13.070 1.00 84.94 85 MET A N 1
ATOM 644 C CA . MET A 1 85 ? 16.313 1.452 -13.562 1.00 84.94 85 MET A CA 1
ATOM 645 C C . MET A 1 85 ? 15.115 0.590 -13.140 1.00 84.94 85 MET A C 1
ATOM 647 O O . MET A 1 85 ? 14.098 1.122 -12.697 1.00 84.94 85 MET A O 1
ATOM 651 N N . MET A 1 86 ? 15.241 -0.738 -13.222 1.00 82.69 86 MET A N 1
ATOM 652 C CA . MET A 1 86 ? 14.204 -1.675 -12.774 1.00 82.69 86 MET A CA 1
ATOM 653 C C . MET A 1 86 ? 13.928 -1.538 -11.279 1.00 82.69 86 MET A C 1
ATOM 655 O O . MET A 1 86 ? 12.771 -1.461 -10.875 1.00 82.69 86 MET A O 1
ATOM 659 N N . ASN A 1 87 ? 14.973 -1.452 -10.454 1.00 83.69 87 ASN A N 1
ATOM 660 C CA . ASN A 1 87 ? 14.808 -1.275 -9.013 1.00 83.69 87 ASN A CA 1
ATOM 661 C C . ASN A 1 87 ? 14.167 0.068 -8.663 1.00 83.69 87 ASN A C 1
ATOM 663 O O . ASN A 1 87 ? 13.316 0.128 -7.779 1.00 83.69 87 ASN A O 1
ATOM 667 N N . GLU A 1 88 ? 14.564 1.149 -9.333 1.00 85.75 88 GLU A N 1
ATOM 668 C CA . GLU A 1 88 ? 13.967 2.466 -9.117 1.00 85.75 88 GLU A CA 1
ATOM 669 C C . GLU A 1 88 ? 12.481 2.461 -9.484 1.00 85.75 88 GLU A C 1
ATOM 671 O O . GLU A 1 88 ? 11.643 2.852 -8.669 1.00 85.75 88 GLU A O 1
ATOM 676 N N . SER A 1 89 ? 12.139 1.901 -10.647 1.00 84.31 89 SER A N 1
ATOM 677 C CA . SER A 1 89 ? 10.749 1.726 -11.064 1.00 84.31 89 SER A CA 1
ATOM 678 C C . SER A 1 89 ? 9.963 0.856 -10.075 1.00 84.31 89 SER A C 1
ATOM 680 O O . SER A 1 89 ? 8.894 1.254 -9.618 1.00 84.31 89 SER A O 1
ATOM 682 N N . ALA A 1 90 ? 10.508 -0.279 -9.628 1.00 85.06 90 ALA A N 1
ATOM 683 C CA . ALA A 1 90 ? 9.870 -1.120 -8.615 1.00 85.06 90 ALA A CA 1
ATOM 684 C C . ALA A 1 90 ? 9.555 -0.337 -7.331 1.00 85.06 90 ALA A C 1
ATOM 686 O O . ALA A 1 90 ? 8.423 -0.369 -6.834 1.00 85.06 90 ALA A O 1
ATOM 687 N N . ARG A 1 91 ? 10.520 0.439 -6.831 1.00 87.19 91 ARG A N 1
ATOM 688 C CA . ARG A 1 91 ? 10.337 1.283 -5.642 1.00 87.19 91 ARG A CA 1
ATOM 689 C C . ARG A 1 91 ? 9.281 2.356 -5.864 1.00 87.19 91 ARG A C 1
ATOM 691 O O . ARG A 1 91 ? 8.465 2.601 -4.973 1.00 87.19 91 ARG A O 1
ATOM 698 N N . GLU A 1 92 ? 9.229 2.963 -7.048 1.00 84.75 92 GLU A N 1
ATOM 699 C CA . GLU A 1 92 ? 8.138 3.872 -7.388 1.00 84.75 92 GLU A CA 1
ATOM 700 C C . GLU A 1 92 ? 6.778 3.165 -7.362 1.00 84.75 92 GLU A C 1
ATOM 702 O O . GLU A 1 92 ? 5.787 3.728 -6.903 1.00 84.75 92 GLU A O 1
ATOM 707 N N . HIS A 1 93 ? 6.709 1.908 -7.768 1.00 82.62 93 HIS A N 1
ATOM 708 C CA . HIS A 1 93 ? 5.474 1.136 -7.702 1.00 82.62 93 HIS A CA 1
ATOM 709 C C . HIS A 1 93 ? 5.143 0.662 -6.276 1.00 82.62 93 HIS A C 1
ATOM 711 O O . HIS A 1 93 ? 4.107 0.032 -6.080 1.00 82.62 93 HIS A O 1
ATOM 717 N N . GLY A 1 94 ? 5.961 0.996 -5.270 1.00 88.88 94 GLY A N 1
ATOM 718 C CA . GLY A 1 94 ? 5.769 0.623 -3.867 1.00 88.88 94 GLY A CA 1
ATOM 719 C C . GLY A 1 94 ? 6.328 -0.754 -3.509 1.00 88.88 94 GLY A C 1
ATOM 720 O O . GLY A 1 94 ? 6.037 -1.257 -2.427 1.00 88.88 94 GLY A O 1
ATOM 721 N N . PHE A 1 95 ? 7.109 -1.385 -4.389 1.00 92.00 95 PHE A N 1
ATOM 722 C CA . PHE A 1 95 ? 7.793 -2.640 -4.080 1.00 92.00 95 PHE A CA 1
ATOM 723 C C . PHE A 1 95 ? 8.971 -2.381 -3.144 1.00 92.00 95 PHE A C 1
ATOM 725 O O . PHE A 1 95 ? 9.829 -1.539 -3.417 1.00 92.00 95 PHE A O 1
ATOM 732 N N . GLY A 1 96 ? 8.951 -3.052 -1.993 1.00 91.56 96 GLY A N 1
ATOM 733 C CA . GLY A 1 96 ? 9.932 -2.867 -0.926 1.00 91.56 96 GLY A CA 1
ATOM 734 C C . GLY A 1 96 ? 9.972 -1.470 -0.296 1.00 91.56 96 GLY A C 1
ATOM 735 O O . GLY A 1 96 ? 10.915 -1.139 0.417 1.00 91.56 96 GLY A O 1
ATOM 736 N N . VAL A 1 97 ? 8.977 -0.618 -0.566 1.00 93.50 97 VAL A N 1
ATOM 737 C CA . VAL A 1 97 ? 8.893 0.740 -0.013 1.00 93.50 97 VAL A CA 1
ATOM 738 C C . VAL A 1 97 ? 7.462 1.034 0.393 1.00 93.50 97 VAL A C 1
ATOM 740 O O . VAL A 1 97 ? 6.543 0.920 -0.414 1.00 93.50 97 VAL A O 1
ATOM 743 N N . HIS A 1 98 ? 7.273 1.487 1.630 1.00 94.75 98 HIS A N 1
ATOM 744 C CA . HIS A 1 98 ? 5.955 1.826 2.146 1.00 94.75 98 HIS A CA 1
ATOM 745 C C . HIS A 1 98 ? 5.451 3.167 1.589 1.00 94.75 98 HIS A C 1
ATOM 747 O O . HIS A 1 98 ? 5.769 4.242 2.100 1.00 94.75 98 HIS A O 1
ATOM 753 N N . ARG A 1 99 ? 4.660 3.117 0.511 1.00 93.62 99 ARG A N 1
ATOM 754 C CA . ARG A 1 99 ? 4.260 4.307 -0.253 1.00 93.62 99 ARG A CA 1
ATOM 755 C C . ARG A 1 99 ? 2.882 4.833 0.145 1.00 93.62 99 ARG A C 1
ATOM 757 O O . ARG A 1 99 ? 1.892 4.102 0.149 1.00 93.62 99 ARG A O 1
ATOM 764 N N . GLN A 1 100 ? 2.790 6.140 0.391 1.00 94.00 100 GLN A N 1
ATOM 765 C CA . GLN A 1 100 ? 1.507 6.822 0.561 1.00 94.00 100 GLN A CA 1
ATOM 766 C C . GLN A 1 100 ? 0.848 7.127 -0.782 1.00 94.00 100 GLN A C 1
ATOM 768 O O . GLN A 1 100 ? 1.454 7.719 -1.675 1.00 94.00 100 GLN A O 1
ATOM 773 N N . LEU A 1 101 ? -0.416 6.730 -0.911 1.00 91.88 101 LEU A N 1
ATOM 774 C CA . LEU A 1 101 ? -1.229 6.931 -2.102 1.00 91.88 101 LEU A CA 1
ATOM 775 C C . LEU A 1 101 ? -2.496 7.725 -1.787 1.00 91.88 101 LEU A C 1
ATOM 777 O O . LEU A 1 101 ? -2.936 7.843 -0.643 1.00 91.88 101 LEU A O 1
ATOM 781 N N . HIS A 1 102 ? -3.098 8.265 -2.848 1.00 91.31 102 HIS A N 1
ATOM 782 C CA . HIS A 1 102 ? -4.405 8.906 -2.746 1.00 91.31 102 HIS A CA 1
ATOM 783 C C . HIS A 1 102 ? -5.468 7.860 -2.364 1.00 91.31 102 HIS A C 1
ATOM 785 O O . HIS A 1 102 ? -5.419 6.752 -2.912 1.00 91.31 102 HIS A O 1
ATOM 791 N N . PRO A 1 103 ? -6.450 8.193 -1.507 1.00 92.69 103 PRO A N 1
ATOM 792 C CA . PRO A 1 103 ? -7.475 7.245 -1.078 1.00 92.69 103 PRO A CA 1
ATOM 793 C C . PRO A 1 103 ? -8.236 6.568 -2.228 1.00 92.69 103 PRO A C 1
ATOM 795 O O . PRO A 1 103 ? -8.479 5.373 -2.165 1.00 92.69 103 PRO A O 1
ATOM 798 N N . GLU A 1 104 ? -8.540 7.277 -3.319 1.00 90.12 104 GLU A N 1
ATOM 799 C CA . GLU A 1 104 ? -9.183 6.696 -4.522 1.00 90.12 104 GLU A CA 1
ATOM 800 C C . GLU A 1 104 ? -8.321 5.660 -5.260 1.00 90.12 104 GLU A C 1
ATOM 802 O O . GLU A 1 104 ? -8.827 4.849 -6.022 1.00 90.12 104 GLU A O 1
ATOM 807 N N . ARG A 1 105 ? -6.998 5.695 -5.082 1.00 89.56 105 ARG A N 1
ATOM 808 C CA . ARG A 1 105 ? -6.064 4.897 -5.890 1.00 89.56 105 ARG A CA 1
ATOM 809 C C . ARG A 1 105 ? -5.506 3.693 -5.151 1.00 89.56 105 ARG A C 1
ATOM 811 O O . ARG A 1 105 ? -5.055 2.751 -5.788 1.00 89.56 105 ARG A O 1
ATOM 818 N N . VAL A 1 106 ? -5.520 3.713 -3.819 1.00 93.69 106 VAL A N 1
ATOM 819 C CA . VAL A 1 106 ? -4.810 2.723 -2.996 1.00 93.69 106 VAL A CA 1
ATOM 820 C C . VAL A 1 106 ? -5.310 1.287 -3.208 1.00 93.69 106 VAL A C 1
ATOM 822 O O . VAL A 1 106 ? -4.499 0.367 -3.260 1.00 93.69 106 VAL A O 1
ATOM 825 N N . LEU A 1 107 ? -6.623 1.087 -3.383 1.00 93.62 107 LEU A N 1
ATOM 826 C CA . LEU A 1 107 ? -7.201 -0.246 -3.586 1.00 93.62 107 LEU A CA 1
ATOM 827 C C . LEU A 1 107 ? -6.846 -0.796 -4.975 1.00 93.62 107 LEU A C 1
ATOM 829 O O . LEU A 1 107 ? -6.417 -1.942 -5.099 1.00 93.62 107 LEU A O 1
ATOM 833 N N . HIS A 1 108 ? -6.938 0.047 -6.006 1.00 91.31 108 HIS A N 1
ATOM 834 C CA . HIS A 1 108 ? -6.541 -0.300 -7.372 1.00 91.31 108 HIS A CA 1
ATOM 835 C C . HIS A 1 108 ? -5.038 -0.551 -7.504 1.00 91.31 108 HIS A C 1
ATOM 837 O O . HIS A 1 108 ? -4.632 -1.484 -8.191 1.00 91.31 108 HIS A O 1
ATOM 843 N N . ALA A 1 109 ? -4.209 0.214 -6.790 1.00 90.12 109 ALA A N 1
ATOM 844 C CA . ALA A 1 109 ? -2.762 0.016 -6.762 1.00 90.12 109 ALA A CA 1
ATOM 845 C C . ALA A 1 109 ? -2.366 -1.370 -6.226 1.00 90.12 109 ALA A C 1
ATOM 847 O O . ALA A 1 109 ? -1.311 -1.881 -6.598 1.00 90.12 109 ALA A O 1
ATOM 848 N N . ALA A 1 110 ? -3.200 -1.976 -5.374 1.00 92.00 110 ALA A N 1
ATOM 849 C CA . ALA A 1 110 ? -3.045 -3.343 -4.878 1.00 92.00 110 ALA A CA 1
ATOM 850 C C . ALA A 1 110 ? -3.698 -4.407 -5.788 1.00 92.00 110 ALA A C 1
ATOM 852 O O . ALA A 1 110 ? -3.683 -5.590 -5.461 1.00 92.00 110 ALA A O 1
ATOM 853 N N . GLY A 1 111 ? -4.280 -4.004 -6.921 1.00 89.75 111 GLY A N 1
ATOM 854 C CA . GLY A 1 111 ? -4.932 -4.893 -7.883 1.00 89.75 111 GLY A CA 1
ATOM 855 C C . GLY A 1 111 ? -6.411 -5.182 -7.607 1.00 89.75 111 GLY A C 1
ATOM 856 O O . GLY A 1 111 ? -7.002 -5.997 -8.317 1.00 89.75 111 GLY A O 1
ATOM 857 N N . LEU A 1 112 ? -7.034 -4.534 -6.614 1.00 90.75 112 LEU A N 1
ATOM 858 C CA . LEU A 1 112 ? -8.460 -4.723 -6.322 1.00 90.75 112 LEU A CA 1
ATOM 859 C C . LEU A 1 112 ? -9.340 -4.042 -7.382 1.00 90.75 112 LEU A C 1
ATOM 861 O O . LEU A 1 112 ? -8.986 -3.002 -7.942 1.00 90.75 112 LEU A O 1
ATOM 865 N N . GLY A 1 113 ? -10.504 -4.633 -7.666 1.00 84.06 113 GLY A N 1
ATOM 866 C CA . GLY A 1 113 ? -11.463 -4.097 -8.644 1.00 84.06 113 GLY A CA 1
ATOM 867 C C . GLY A 1 113 ? -11.067 -4.304 -10.111 1.00 84.06 113 GLY A C 1
ATOM 868 O O . GLY A 1 113 ? -11.780 -3.867 -11.008 1.00 84.06 113 GLY A O 1
ATOM 869 N N . MET A 1 114 ? -9.965 -5.014 -10.377 1.00 75.81 114 MET A N 1
ATOM 870 C CA . MET A 1 114 ? -9.456 -5.277 -11.733 1.00 75.81 114 MET A CA 1
ATOM 871 C C . MET A 1 114 ? -10.083 -6.519 -12.397 1.00 75.81 114 MET A C 1
ATOM 873 O O . MET A 1 114 ? -9.721 -6.881 -13.518 1.00 75.81 114 MET A O 1
ATOM 877 N N . GLY A 1 115 ? -11.038 -7.185 -11.735 1.00 60.62 115 GLY A N 1
ATOM 878 C CA . GLY A 1 115 ? -11.636 -8.452 -12.181 1.00 60.62 115 GLY A CA 1
ATOM 879 C C . GLY A 1 115 ? -12.309 -8.399 -13.561 1.00 60.62 115 GLY A C 1
ATOM 880 O O . GLY A 1 115 ? -12.269 -9.388 -14.288 1.00 60.62 115 GLY A O 1
ATOM 881 N N . GLY A 1 116 ? -12.848 -7.243 -13.965 1.00 54.22 116 GLY A N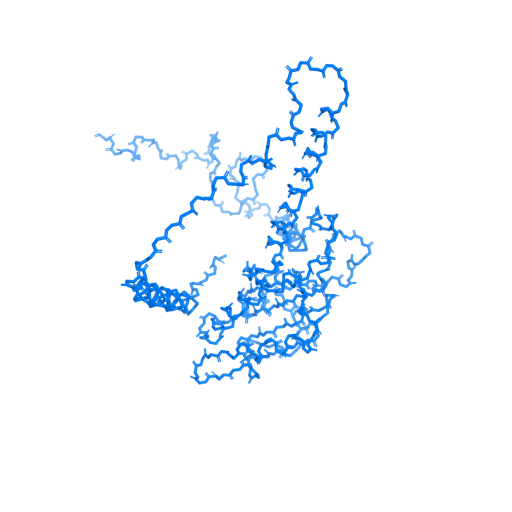 1
ATOM 882 C CA . GLY A 1 116 ? -13.421 -7.029 -15.304 1.00 54.22 116 GLY A CA 1
ATOM 883 C C . GLY A 1 116 ? -12.413 -6.591 -16.377 1.00 54.22 116 GLY A C 1
ATOM 884 O O . GLY A 1 116 ? -12.744 -6.551 -17.558 1.00 54.22 116 GLY A O 1
ATOM 885 N N . VAL A 1 117 ? -11.181 -6.262 -15.981 1.00 53.38 117 VAL A N 1
ATOM 886 C CA . VAL A 1 117 ? -10.182 -5.573 -16.817 1.00 53.38 117 VAL A CA 1
ATOM 887 C C . VAL A 1 117 ? -9.107 -6.530 -17.360 1.00 53.38 117 VAL A C 1
ATOM 889 O O . VAL A 1 117 ? -8.366 -6.175 -18.278 1.00 53.38 117 VAL A O 1
ATOM 892 N N . ARG A 1 118 ? -9.090 -7.787 -16.884 1.00 53.44 118 ARG A N 1
ATOM 893 C CA . ARG A 1 118 ? -8.136 -8.849 -17.272 1.00 53.44 118 ARG A CA 1
ATOM 894 C C . ARG A 1 118 ? -8.038 -9.123 -18.781 1.00 53.44 118 ARG A C 1
ATOM 896 O O . ARG A 1 118 ? -7.089 -9.767 -19.207 1.00 53.44 118 ARG A O 1
ATOM 903 N N . GLY A 1 119 ? -9.005 -8.672 -19.582 1.00 48.97 119 GLY A N 1
ATOM 904 C CA . GLY A 1 119 ? -9.054 -8.948 -21.017 1.00 48.97 119 GLY A CA 1
ATOM 905 C C . GLY A 1 119 ? -8.433 -7.894 -21.936 1.00 48.97 119 GLY A C 1
ATOM 906 O O . GLY A 1 119 ? -8.223 -8.218 -23.097 1.00 48.97 119 GLY A O 1
ATOM 907 N N . ASN A 1 120 ? -8.187 -6.651 -21.486 1.00 47.31 120 ASN A N 1
ATOM 908 C CA . ASN A 1 120 ? -7.881 -5.570 -22.443 1.00 47.31 120 ASN A CA 1
ATOM 909 C C . ASN A 1 120 ? -7.037 -4.384 -21.937 1.00 47.31 120 ASN A C 1
ATOM 911 O O . ASN A 1 120 ? -6.809 -3.461 -22.719 1.00 47.31 120 ASN A O 1
ATOM 915 N N . ARG A 1 121 ? -6.579 -4.347 -20.674 1.00 51.34 121 ARG A N 1
ATOM 916 C CA . ARG A 1 121 ? -5.692 -3.261 -20.206 1.00 51.34 121 ARG A CA 1
ATOM 917 C C . ARG A 1 121 ? -4.371 -3.769 -19.656 1.00 51.34 121 ARG A C 1
ATOM 919 O O . ARG A 1 121 ? -4.307 -4.803 -19.004 1.00 51.34 121 ARG A O 1
ATOM 926 N N . ALA A 1 122 ? -3.345 -2.968 -19.917 1.00 50.81 122 ALA A N 1
ATOM 927 C CA . ALA A 1 122 ? -1.936 -3.187 -19.626 1.00 50.81 122 ALA A CA 1
ATOM 928 C C . ALA A 1 122 ? -1.562 -3.097 -18.130 1.00 50.81 122 ALA A C 1
ATOM 930 O O . ALA A 1 122 ? -0.390 -3.151 -17.795 1.00 50.81 122 ALA A O 1
ATOM 931 N N . ALA A 1 123 ? -2.510 -2.945 -17.211 1.00 59.09 123 ALA A N 1
ATOM 932 C CA . ALA A 1 123 ? -2.191 -2.788 -15.797 1.00 59.09 123 ALA A CA 1
ATOM 933 C C . ALA A 1 123 ? -1.798 -4.144 -15.173 1.00 59.09 123 ALA A C 1
ATOM 935 O O . ALA A 1 123 ? -2.651 -5.013 -14.972 1.00 59.09 123 ALA A O 1
ATOM 936 N N . ALA A 1 124 ? -0.510 -4.327 -14.863 1.00 72.06 124 ALA A N 1
ATOM 937 C CA . ALA A 1 124 ? -0.012 -5.518 -14.180 1.00 72.06 124 ALA A CA 1
ATOM 938 C C . ALA A 1 124 ? -0.590 -5.589 -12.756 1.00 72.06 124 ALA A C 1
ATOM 940 O O . ALA A 1 124 ? -0.427 -4.667 -11.952 1.00 72.06 124 ALA A O 1
ATOM 941 N N . ILE A 1 125 ? -1.297 -6.680 -12.450 1.00 82.88 125 ILE A N 1
ATOM 942 C CA . ILE A 1 125 ? -1.804 -6.947 -11.101 1.00 82.88 125 ILE A CA 1
ATOM 943 C C . ILE A 1 125 ? -0.606 -7.322 -10.224 1.00 82.88 125 ILE A C 1
ATOM 945 O O . ILE A 1 125 ? 0.107 -8.265 -10.574 1.00 82.88 125 ILE A O 1
ATOM 949 N N . PRO A 1 126 ? -0.380 -6.637 -9.088 1.00 87.69 126 PRO A N 1
ATOM 950 C CA . PRO A 1 126 ? 0.694 -7.016 -8.190 1.00 87.69 126 PRO A CA 1
ATOM 951 C C . PRO A 1 126 ? 0.492 -8.451 -7.673 1.00 87.69 126 PRO A C 1
ATOM 953 O O . PRO A 1 126 ? -0.615 -8.795 -7.247 1.00 87.69 126 PRO A O 1
ATOM 956 N N . PRO A 1 127 ? 1.554 -9.269 -7.649 1.00 89.62 127 PRO A N 1
ATOM 957 C CA . PRO A 1 127 ? 1.509 -10.648 -7.151 1.00 89.62 127 PRO A CA 1
ATOM 958 C C . PRO A 1 127 ? 1.137 -10.689 -5.662 1.00 89.62 127 PRO A C 1
ATOM 960 O O . PRO A 1 127 ? 0.325 -11.501 -5.220 1.00 89.62 127 PRO A O 1
ATOM 963 N N . ALA A 1 128 ? 1.702 -9.764 -4.887 1.00 94.69 128 ALA A N 1
ATOM 964 C CA . ALA A 1 128 ? 1.443 -9.583 -3.474 1.00 94.69 128 ALA A CA 1
ATOM 965 C C . ALA A 1 128 ? 1.477 -8.093 -3.127 1.00 94.69 128 ALA A C 1
ATOM 967 O O . ALA A 1 128 ? 2.392 -7.363 -3.522 1.00 94.69 128 ALA A O 1
ATOM 968 N N . ALA A 1 129 ? 0.477 -7.651 -2.372 1.00 96.38 129 ALA A N 1
ATOM 969 C CA . ALA A 1 129 ? 0.381 -6.289 -1.886 1.00 96.38 129 ALA A CA 1
ATOM 970 C C . ALA A 1 129 ? -0.141 -6.248 -0.448 1.00 96.38 129 ALA A C 1
ATOM 972 O O . ALA A 1 129 ? -0.972 -7.055 -0.030 1.00 96.38 129 ALA A O 1
ATOM 973 N N . ILE A 1 130 ? 0.335 -5.264 0.300 1.00 98.25 130 ILE A N 1
ATOM 974 C CA . ILE A 1 130 ? -0.067 -4.968 1.666 1.00 98.25 130 ILE A CA 1
ATOM 975 C C . ILE A 1 130 ? -0.639 -3.558 1.669 1.00 98.25 130 ILE A C 1
ATOM 977 O O . ILE A 1 130 ? 0.027 -2.610 1.252 1.00 98.25 130 ILE A O 1
ATOM 981 N N . ILE A 1 131 ? -1.880 -3.428 2.135 1.00 98.31 131 ILE A N 1
ATOM 982 C CA . ILE A 1 131 ? -2.558 -2.141 2.271 1.00 98.31 131 ILE A CA 1
ATOM 983 C C . ILE A 1 131 ? -2.701 -1.822 3.753 1.00 98.31 131 ILE A C 1
ATOM 985 O O . ILE A 1 131 ? -3.365 -2.555 4.489 1.00 98.31 131 ILE A O 1
ATOM 989 N N . HIS A 1 132 ? -2.139 -0.694 4.174 1.00 98.25 132 HIS A N 1
ATOM 990 C CA . HIS A 1 132 ? -2.408 -0.112 5.480 1.00 98.25 132 HIS A CA 1
ATOM 991 C C . HIS A 1 132 ? -3.395 1.057 5.351 1.00 98.25 132 HIS A C 1
ATOM 993 O O . HIS A 1 132 ? -3.089 2.126 4.813 1.00 98.25 132 HIS A O 1
ATOM 999 N N . LEU A 1 133 ? -4.608 0.847 5.860 1.00 97.75 133 LEU A N 1
ATOM 1000 C CA . LEU A 1 133 ? -5.614 1.892 6.012 1.00 97.75 133 LEU A CA 1
ATOM 1001 C C . LEU A 1 133 ? -5.429 2.550 7.378 1.00 97.75 133 LEU A C 1
ATOM 1003 O O . LEU A 1 133 ? -6.012 2.109 8.371 1.00 97.75 133 LEU A O 1
ATOM 1007 N N . TYR A 1 134 ? -4.587 3.580 7.414 1.00 96.12 134 TYR A N 1
ATOM 1008 C CA . TYR A 1 134 ? -4.170 4.211 8.662 1.00 96.12 134 TYR A CA 1
ATOM 1009 C C . TYR A 1 134 ? -5.246 5.145 9.223 1.00 96.12 134 TYR A C 1
ATOM 1011 O O . TYR A 1 134 ? -6.028 5.753 8.479 1.00 96.12 134 TYR A O 1
ATOM 1019 N N . ASP A 1 135 ? -5.245 5.285 10.547 1.00 94.25 135 ASP A N 1
ATOM 1020 C CA . ASP A 1 135 ? -5.934 6.358 11.259 1.00 94.25 135 ASP A CA 1
ATOM 1021 C C . ASP A 1 135 ? -4.873 7.359 11.758 1.00 94.25 135 ASP A C 1
ATOM 1023 O O . ASP A 1 135 ? -3.969 6.950 12.495 1.00 94.25 135 ASP A O 1
ATOM 1027 N N . PRO A 1 136 ? -4.917 8.642 11.340 1.00 89.31 136 PRO A N 1
ATOM 1028 C CA . PRO A 1 136 ? -3.905 9.626 11.721 1.00 89.31 136 PRO A CA 1
ATOM 1029 C C . PRO A 1 136 ? -3.811 9.862 13.235 1.00 89.31 136 PRO A C 1
ATOM 1031 O O . PRO A 1 136 ? -2.758 10.275 13.717 1.00 89.31 136 PRO A O 1
ATOM 1034 N N . GLU A 1 137 ? -4.878 9.579 13.984 1.00 89.00 137 GLU A N 1
ATOM 1035 C CA . GLU A 1 137 ? -4.923 9.752 15.441 1.00 89.00 137 GLU A CA 1
ATOM 1036 C C . GLU A 1 137 ? -4.410 8.512 16.194 1.00 89.00 137 GLU A C 1
ATOM 1038 O O . GLU A 1 137 ? -4.210 8.540 17.408 1.00 89.00 137 GLU A O 1
ATOM 1043 N N . SER A 1 138 ? -4.174 7.403 15.487 1.00 90.88 138 SER A N 1
ATOM 1044 C CA . SER A 1 138 ? -3.765 6.137 16.087 1.00 90.88 138 SER A CA 1
ATOM 1045 C C . SER A 1 138 ? -2.243 6.003 16.149 1.00 90.88 138 SER A C 1
ATOM 1047 O O . SER A 1 138 ? -1.558 5.862 15.132 1.00 90.88 138 SER A O 1
ATOM 1049 N N . THR A 1 139 ? -1.711 5.933 17.370 1.00 91.75 139 THR A N 1
ATOM 1050 C CA . THR A 1 139 ? -0.297 5.609 17.637 1.00 91.75 139 THR A CA 1
ATOM 1051 C C . THR A 1 139 ? 0.082 4.217 17.135 1.00 91.75 139 THR A C 1
ATOM 1053 O O . THR A 1 139 ? 1.175 4.020 16.608 1.00 91.75 139 THR A O 1
ATOM 1056 N N . MET A 1 140 ? -0.851 3.265 17.197 1.00 93.31 140 MET A N 1
ATOM 1057 C CA . MET A 1 140 ? -0.643 1.917 16.675 1.00 93.31 140 MET A CA 1
ATOM 1058 C C . MET A 1 140 ? -0.494 1.898 15.151 1.00 93.31 140 MET A C 1
ATOM 1060 O O . MET A 1 140 ? 0.322 1.137 14.635 1.00 93.31 140 MET A O 1
ATOM 1064 N N . SER A 1 141 ? -1.210 2.773 14.434 1.00 95.25 141 SER A N 1
ATOM 1065 C CA . SER A 1 141 ? -0.993 2.956 12.991 1.00 95.25 141 SER A CA 1
ATOM 1066 C C . SER A 1 141 ? 0.431 3.437 12.703 1.00 95.25 141 SER A C 1
ATOM 1068 O O . SER A 1 141 ? 1.085 2.915 11.804 1.00 95.25 141 SER A O 1
ATOM 1070 N N . ALA A 1 142 ? 0.946 4.376 13.504 1.00 94.00 142 ALA A N 1
ATOM 1071 C CA . ALA A 1 142 ? 2.299 4.897 13.317 1.00 94.00 142 ALA A CA 1
ATOM 1072 C C . ALA A 1 142 ? 3.346 3.810 13.599 1.00 94.00 142 ALA A C 1
ATOM 1074 O O . ALA A 1 142 ? 4.304 3.650 12.844 1.00 94.00 142 ALA A O 1
ATOM 1075 N N . SER A 1 143 ? 3.116 3.004 14.640 1.00 95.31 143 SER A N 1
ATOM 1076 C CA . SER A 1 143 ? 3.964 1.855 14.966 1.00 95.31 143 SER A CA 1
ATOM 1077 C C . SER A 1 143 ? 3.988 0.824 13.844 1.00 95.31 143 SER A C 1
ATOM 1079 O O . SER A 1 143 ? 5.044 0.254 13.566 1.00 95.31 143 SER A O 1
ATOM 1081 N N . LEU A 1 144 ? 2.843 0.580 13.204 1.00 96.88 144 LEU A N 1
ATOM 1082 C CA . LEU A 1 144 ? 2.749 -0.333 12.075 1.00 96.88 144 LEU A CA 1
ATOM 1083 C C . LEU A 1 144 ? 3.503 0.192 10.857 1.00 96.88 144 LEU A C 1
ATOM 1085 O O . LEU A 1 144 ? 4.201 -0.581 10.212 1.00 96.88 144 LEU A O 1
ATOM 1089 N N . ASP A 1 145 ? 3.421 1.488 10.562 1.00 96.25 145 ASP A N 1
ATOM 1090 C CA . ASP A 1 145 ? 4.151 2.066 9.434 1.00 96.25 145 ASP A CA 1
ATOM 1091 C C . ASP A 1 145 ? 5.658 1.870 9.551 1.00 96.25 145 ASP A C 1
ATOM 1093 O O . ASP A 1 145 ? 6.279 1.438 8.584 1.00 96.25 145 ASP A O 1
ATOM 1097 N N . VAL A 1 146 ? 6.226 2.131 10.733 1.00 95.00 146 VAL A N 1
ATOM 1098 C CA . VAL A 1 146 ? 7.658 1.918 10.999 1.00 95.00 146 VAL A CA 1
ATOM 1099 C C . VAL A 1 146 ? 8.025 0.441 10.844 1.00 95.00 146 VAL A C 1
ATOM 1101 O O . VAL A 1 146 ? 9.084 0.110 10.314 1.00 95.00 146 VAL A O 1
ATOM 1104 N N . CYS A 1 147 ? 7.150 -0.464 11.286 1.00 96.31 147 CYS A N 1
ATOM 1105 C CA . CYS A 1 147 ? 7.356 -1.897 11.105 1.00 96.31 147 CYS A CA 1
ATOM 1106 C C . CYS A 1 147 ? 7.334 -2.297 9.621 1.00 96.31 147 CYS A C 1
ATOM 1108 O O . CYS A 1 147 ? 8.193 -3.055 9.177 1.00 96.31 147 CYS A O 1
ATOM 1110 N N . LEU A 1 148 ? 6.371 -1.787 8.851 1.00 97.25 148 LEU A N 1
ATOM 1111 C CA . LEU A 1 148 ? 6.222 -2.088 7.427 1.00 97.25 148 LEU A CA 1
ATOM 1112 C C . LEU A 1 148 ? 7.340 -1.470 6.580 1.00 97.25 148 LEU A C 1
ATOM 1114 O O . LEU A 1 148 ? 7.731 -2.067 5.584 1.00 97.25 148 LEU A O 1
ATOM 1118 N N . GLU A 1 149 ? 7.883 -0.316 6.978 1.00 95.12 149 GLU A N 1
ATOM 1119 C CA . GLU A 1 149 ? 9.066 0.280 6.344 1.00 95.12 149 GLU A CA 1
ATOM 1120 C C . GLU A 1 149 ? 10.273 -0.658 6.438 1.00 95.12 149 GLU A C 1
ATOM 1122 O O . GLU A 1 149 ? 10.898 -0.938 5.419 1.00 95.12 149 GLU A O 1
ATOM 1127 N N . LYS A 1 150 ? 10.529 -1.228 7.623 1.00 95.44 150 LYS A N 1
ATOM 1128 C CA . LYS A 1 150 ? 11.603 -2.216 7.820 1.00 95.44 150 LYS A CA 1
ATOM 1129 C C . LYS A 1 150 ? 11.357 -3.507 7.044 1.00 95.44 150 LYS A C 1
ATOM 1131 O O . LYS A 1 150 ? 12.261 -4.010 6.390 1.00 95.44 150 LYS A O 1
ATOM 1136 N N . LEU A 1 151 ? 10.128 -4.028 7.078 1.00 95.75 151 LEU A N 1
ATOM 1137 C CA . LEU A 1 151 ? 9.779 -5.234 6.319 1.00 95.75 151 LEU A CA 1
ATOM 1138 C C . LEU A 1 151 ? 9.918 -5.021 4.806 1.00 95.75 151 LEU A C 1
ATOM 1140 O O . LEU A 1 151 ? 10.320 -5.944 4.106 1.00 95.75 151 LEU A O 1
ATOM 1144 N N . GLY A 1 152 ? 9.636 -3.818 4.300 1.00 94.19 152 GLY A N 1
ATOM 1145 C CA . GLY A 1 152 ? 9.822 -3.489 2.887 1.00 94.19 152 GLY A CA 1
ATOM 1146 C C . GLY A 1 152 ? 11.275 -3.618 2.421 1.00 94.19 152 GLY A C 1
ATOM 1147 O O . GLY A 1 152 ? 11.521 -4.057 1.299 1.00 94.19 152 GLY A O 1
ATOM 1148 N N . GLU A 1 153 ? 12.248 -3.313 3.282 1.00 92.62 153 GLU A N 1
ATOM 1149 C CA . GLU A 1 153 ? 13.668 -3.438 2.934 1.00 92.62 153 GLU A CA 1
ATOM 1150 C C . GLU A 1 153 ? 14.087 -4.895 2.684 1.00 92.62 153 GLU A C 1
ATOM 1152 O O . GLU A 1 153 ? 14.909 -5.151 1.793 1.00 92.62 153 GLU A O 1
ATOM 1157 N N . GLU A 1 154 ? 13.498 -5.829 3.439 1.00 94.44 154 GLU A N 1
ATOM 1158 C CA . GLU A 1 154 ? 13.759 -7.269 3.363 1.00 94.44 154 GLU A CA 1
ATOM 1159 C C . GLU A 1 154 ? 12.919 -7.971 2.284 1.00 94.44 154 GLU A C 1
ATOM 1161 O O . GLU A 1 154 ? 13.430 -8.796 1.520 1.00 94.44 154 GLU A O 1
ATOM 1166 N N . TYR A 1 155 ? 11.635 -7.632 2.194 1.00 95.38 155 TYR A N 1
ATOM 1167 C CA . TYR A 1 155 ? 10.663 -8.271 1.309 1.00 95.38 155 TYR A CA 1
ATOM 1168 C C . TYR A 1 155 ? 10.345 -7.368 0.122 1.00 95.38 155 TYR A C 1
ATOM 1170 O O . TYR A 1 155 ? 9.230 -6.872 -0.063 1.00 95.38 155 TYR A O 1
ATOM 1178 N N . ARG A 1 156 ? 11.364 -7.148 -0.712 1.00 92.38 156 ARG A N 1
ATOM 1179 C CA . ARG A 1 156 ? 11.284 -6.197 -1.827 1.00 92.38 156 ARG A CA 1
ATOM 1180 C C . ARG A 1 156 ? 10.275 -6.601 -2.888 1.00 92.38 156 ARG A C 1
ATOM 1182 O O . ARG A 1 156 ? 9.754 -5.733 -3.572 1.00 92.38 156 ARG A O 1
ATOM 1189 N N . GLY A 1 157 ? 9.956 -7.887 -2.993 1.00 91.62 157 GLY A N 1
ATOM 1190 C CA . GLY A 1 157 ? 8.955 -8.411 -3.916 1.00 91.62 157 GLY A CA 1
ATOM 1191 C C . GLY A 1 157 ? 7.508 -8.086 -3.573 1.00 91.62 157 GLY A C 1
ATOM 1192 O O . GLY A 1 157 ? 6.617 -8.304 -4.396 1.00 91.62 157 GLY A O 1
ATOM 1193 N N . THR A 1 158 ? 7.260 -7.557 -2.379 1.00 95.12 158 THR A N 1
ATOM 1194 C CA . THR A 1 158 ? 5.924 -7.191 -1.920 1.00 95.12 158 THR A CA 1
ATOM 1195 C C . THR A 1 158 ? 5.679 -5.702 -2.113 1.00 95.12 158 THR A C 1
ATOM 1197 O O . THR A 1 158 ? 6.535 -4.868 -1.815 1.00 95.12 158 THR A O 1
ATOM 1200 N N . LYS A 1 159 ? 4.484 -5.350 -2.599 1.00 95.25 159 LYS A N 1
ATOM 1201 C CA . LYS A 1 159 ? 4.050 -3.954 -2.717 1.00 95.25 159 LYS A CA 1
ATOM 1202 C C . LYS A 1 159 ? 3.465 -3.459 -1.393 1.00 95.25 159 LYS A C 1
ATOM 1204 O O . LYS A 1 159 ? 2.506 -4.039 -0.897 1.00 95.25 159 LYS A O 1
ATOM 1209 N N . TYR A 1 160 ? 3.982 -2.363 -0.846 1.00 97.25 160 TYR A N 1
ATOM 1210 C CA . TYR A 1 160 ? 3.522 -1.764 0.409 1.00 97.25 160 TYR A CA 1
ATOM 1211 C C . TYR A 1 160 ? 2.866 -0.416 0.131 1.00 97.25 160 TYR A C 1
ATOM 1213 O O . TYR A 1 160 ? 3.517 0.537 -0.299 1.00 97.25 160 TYR A O 1
ATOM 1221 N N . VAL A 1 161 ? 1.567 -0.308 0.393 1.00 96.81 161 VAL A N 1
ATOM 1222 C CA . VAL A 1 161 ? 0.812 0.923 0.152 1.00 96.81 161 VAL A CA 1
ATOM 1223 C C . VAL A 1 161 ? -0.014 1.320 1.361 1.00 96.81 161 VAL A C 1
ATOM 1225 O O . VAL A 1 161 ? -0.519 0.487 2.109 1.00 96.81 161 VAL A O 1
ATOM 1228 N N . ARG A 1 162 ? -0.200 2.626 1.526 1.00 96.62 162 ARG A N 1
ATOM 1229 C CA . ARG A 1 162 ? -0.998 3.192 2.611 1.00 96.62 162 ARG A CA 1
ATOM 1230 C C . ARG A 1 162 ? -1.823 4.381 2.162 1.00 96.62 162 ARG A C 1
ATOM 1232 O O . ARG A 1 162 ? -1.416 5.149 1.292 1.00 96.62 162 ARG A O 1
ATOM 1239 N N . ALA A 1 163 ? -2.970 4.558 2.801 1.00 96.56 163 ALA A N 1
ATOM 1240 C CA . ALA A 1 163 ? -3.840 5.713 2.611 1.00 96.56 163 ALA A CA 1
ATOM 1241 C C . ALA A 1 163 ? -4.720 5.931 3.845 1.00 96.56 163 ALA A C 1
ATOM 1243 O O . ALA A 1 163 ? -4.916 5.017 4.647 1.00 96.56 163 ALA A O 1
ATOM 1244 N N . GLY A 1 164 ? -5.270 7.139 3.987 1.00 96.50 164 GLY A N 1
ATOM 1245 C CA . GLY A 1 164 ? -6.178 7.449 5.089 1.00 96.50 164 GLY A CA 1
ATOM 1246 C C . GLY A 1 164 ? -7.414 6.553 5.026 1.00 96.50 164 GLY A C 1
ATOM 1247 O O . GLY A 1 164 ? -8.154 6.579 4.036 1.00 96.50 164 GLY A O 1
ATOM 1248 N N . GLY A 1 165 ? -7.647 5.758 6.071 1.00 95.62 165 GLY A N 1
ATOM 1249 C CA . GLY A 1 165 ? -8.658 4.703 6.048 1.00 95.62 165 GLY A CA 1
ATOM 1250 C C . GLY A 1 165 ? -10.074 5.238 5.844 1.00 95.62 165 GLY A C 1
ATOM 1251 O O . GLY A 1 165 ? -10.781 4.796 4.938 1.00 95.62 165 GLY A O 1
ATOM 1252 N N . ARG A 1 166 ? -10.468 6.262 6.616 1.00 94.81 166 ARG A N 1
ATOM 1253 C CA . ARG A 1 166 ? -11.814 6.865 6.537 1.00 94.81 166 ARG A CA 1
ATOM 1254 C C . ARG A 1 166 ? -12.108 7.424 5.143 1.00 94.81 166 ARG A C 1
ATOM 1256 O O . ARG A 1 166 ? -13.198 7.211 4.610 1.00 94.81 166 ARG A O 1
ATOM 1263 N N . ALA A 1 167 ? -11.133 8.109 4.546 1.00 94.25 167 ALA A N 1
ATOM 1264 C CA . ALA A 1 167 ? -11.250 8.657 3.200 1.00 94.25 167 ALA A CA 1
ATOM 1265 C C . ALA A 1 167 ? -11.335 7.540 2.151 1.00 94.25 167 ALA A C 1
ATOM 1267 O O . ALA A 1 167 ? -12.196 7.595 1.279 1.00 94.25 167 ALA A O 1
ATOM 1268 N N . THR A 1 168 ? -10.518 6.491 2.283 1.00 95.69 168 THR A N 1
ATOM 1269 C CA . THR A 1 168 ? -10.475 5.368 1.331 1.00 95.69 168 THR A CA 1
ATOM 1270 C C . THR A 1 168 ? -11.803 4.626 1.278 1.00 95.69 168 THR A C 1
ATOM 1272 O O . THR A 1 168 ? -12.326 4.401 0.188 1.00 95.69 168 THR A O 1
ATOM 1275 N N . LEU A 1 169 ? -12.380 4.313 2.443 1.00 95.25 169 LEU A N 1
ATOM 1276 C CA . LEU A 1 169 ? -13.682 3.646 2.537 1.00 95.25 169 LEU A CA 1
ATOM 1277 C C . LEU A 1 169 ? -14.837 4.515 2.017 1.00 95.25 169 LEU A C 1
ATOM 1279 O O . LEU A 1 169 ? -15.861 3.983 1.610 1.00 95.25 169 LEU A O 1
ATOM 1283 N N . THR A 1 170 ? -14.689 5.842 2.038 1.00 93.94 170 THR A N 1
ATOM 1284 C CA . THR A 1 170 ? -15.722 6.774 1.556 1.00 93.94 170 THR A CA 1
ATOM 1285 C C . THR A 1 170 ? -15.622 7.005 0.052 1.00 93.94 170 THR A C 1
ATOM 1287 O O . THR A 1 170 ? -16.632 7.021 -0.636 1.00 93.94 170 THR A O 1
ATOM 1290 N N . MET A 1 171 ? -14.407 7.187 -0.464 1.00 91.88 171 MET A N 1
ATOM 1291 C CA . MET A 1 171 ? -14.171 7.477 -1.880 1.00 91.88 171 MET A CA 1
ATOM 1292 C C . MET A 1 171 ? -14.295 6.233 -2.770 1.00 91.88 171 MET A C 1
ATOM 1294 O O . MET A 1 171 ? -14.586 6.364 -3.952 1.00 91.88 171 MET A O 1
ATOM 1298 N N . ASN A 1 172 ? -14.115 5.034 -2.206 1.00 91.62 172 ASN A N 1
ATOM 1299 C CA . ASN A 1 172 ? -14.242 3.757 -2.915 1.00 91.62 172 ASN A CA 1
ATOM 1300 C C . ASN A 1 172 ? -15.346 2.888 -2.303 1.00 91.62 172 ASN A C 1
ATOM 1302 O O . ASN A 1 172 ? -15.135 1.697 -2.098 1.00 91.62 172 ASN A O 1
ATOM 1306 N N . GLU A 1 173 ? -16.490 3.474 -1.945 1.00 92.31 173 GLU A N 1
ATOM 1307 C CA . GLU A 1 173 ? -17.528 2.782 -1.167 1.00 92.31 173 GLU A CA 1
ATOM 1308 C C . GLU A 1 173 ? -17.965 1.449 -1.798 1.00 92.31 173 GLU A C 1
ATOM 1310 O O . GLU A 1 173 ? -18.006 0.431 -1.106 1.00 92.31 173 GLU A O 1
ATOM 1315 N N . ASP A 1 174 ? -18.221 1.432 -3.108 1.00 91.62 174 ASP A N 1
A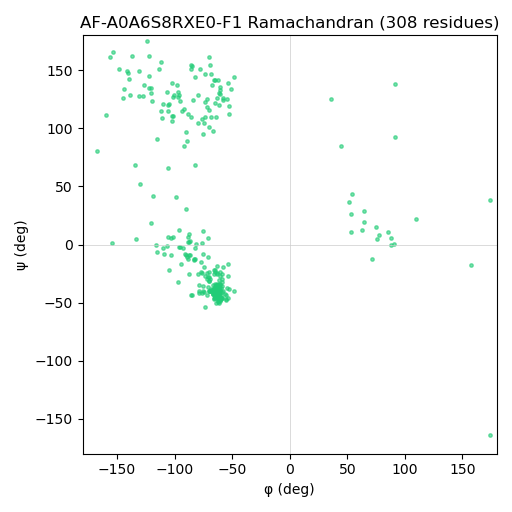TOM 1316 C CA . ASP A 1 174 ? -18.663 0.227 -3.819 1.00 91.62 174 ASP A CA 1
ATOM 1317 C C . ASP A 1 174 ? -17.592 -0.872 -3.794 1.00 91.62 174 ASP A C 1
ATOM 1319 O O . ASP A 1 174 ? -17.855 -2.000 -3.371 1.00 91.62 174 ASP A O 1
ATOM 1323 N N . LEU A 1 175 ? -16.354 -0.523 -4.163 1.00 91.31 175 LEU A N 1
ATOM 1324 C CA . LEU A 1 175 ? -15.235 -1.465 -4.191 1.00 91.31 175 LEU A CA 1
ATOM 1325 C C . LEU A 1 175 ? -14.863 -1.956 -2.786 1.00 91.31 175 LEU A C 1
ATOM 1327 O O . LEU A 1 175 ? -14.545 -3.130 -2.601 1.00 91.31 175 LEU A O 1
ATOM 1331 N N . ALA A 1 176 ? -14.910 -1.075 -1.787 1.00 93.50 176 ALA A N 1
ATOM 1332 C CA . ALA A 1 176 ? -14.652 -1.424 -0.398 1.00 93.50 176 ALA A CA 1
ATOM 1333 C C . ALA A 1 176 ? -15.732 -2.368 0.145 1.00 93.50 176 ALA A C 1
ATOM 1335 O O . ALA A 1 176 ? -15.403 -3.334 0.826 1.00 93.50 176 ALA A O 1
ATOM 1336 N N . ARG A 1 177 ? -17.008 -2.150 -0.190 1.00 93.06 177 ARG A N 1
ATOM 1337 C CA . ARG A 1 177 ? -18.099 -3.040 0.225 1.00 93.06 177 ARG A CA 1
ATOM 1338 C C . ARG A 1 177 ? -17.969 -4.433 -0.394 1.00 93.06 177 ARG A C 1
ATOM 1340 O O . ARG A 1 177 ? -18.255 -5.419 0.279 1.00 93.06 177 ARG A O 1
ATOM 1347 N N . GLU A 1 178 ? -17.528 -4.508 -1.647 1.00 93.06 178 GLU A N 1
ATOM 1348 C CA . GLU A 1 178 ? -17.312 -5.772 -2.356 1.00 93.06 178 GLU A CA 1
ATOM 1349 C C . GLU A 1 178 ? -16.061 -6.513 -1.859 1.00 93.06 178 GLU A C 1
ATOM 1351 O O . GLU A 1 178 ? -16.133 -7.678 -1.472 1.00 93.06 178 GLU A O 1
ATOM 1356 N N . SER A 1 179 ? -14.909 -5.838 -1.851 1.00 93.06 179 SER A N 1
ATOM 1357 C CA . SER A 1 179 ? -13.604 -6.465 -1.594 1.00 93.06 179 SER A CA 1
ATOM 1358 C C . SER A 1 179 ? -13.241 -6.532 -0.109 1.00 93.06 179 SER A C 1
ATOM 1360 O O . SER A 1 179 ? -12.447 -7.378 0.298 1.00 93.06 179 SER A O 1
ATOM 1362 N N . LEU A 1 180 ? -13.794 -5.640 0.717 1.00 94.81 180 LEU A N 1
ATOM 1363 C CA . LEU A 1 180 ? -13.444 -5.465 2.131 1.00 94.81 180 LEU A CA 1
ATOM 1364 C C . LEU A 1 180 ? -14.695 -5.444 3.036 1.00 94.81 180 LEU A C 1
ATOM 1366 O O . LEU A 1 180 ? -14.823 -4.557 3.880 1.00 94.81 180 LEU A O 1
ATOM 1370 N N . PRO A 1 181 ? -15.606 -6.435 2.953 1.00 90.19 181 PRO A N 1
ATOM 1371 C CA . PRO A 1 181 ? -16.907 -6.387 3.634 1.00 90.19 181 PRO A CA 1
ATOM 1372 C C . PRO A 1 181 ? -16.818 -6.356 5.168 1.00 90.19 181 PRO A C 1
ATOM 1374 O O . PRO A 1 181 ? -17.779 -5.997 5.843 1.00 90.19 181 PRO A O 1
ATOM 1377 N N . LYS A 1 182 ? -15.673 -6.749 5.739 1.00 90.88 182 LYS A N 1
ATOM 1378 C CA . LYS A 1 182 ? -15.419 -6.717 7.188 1.00 90.88 182 LYS A CA 1
ATOM 1379 C C . LYS A 1 182 ? -14.989 -5.338 7.691 1.00 90.88 182 LYS A C 1
ATOM 1381 O O . LYS A 1 182 ? -14.931 -5.140 8.902 1.00 90.88 182 LYS A O 1
ATOM 1386 N N . LEU A 1 183 ? -14.648 -4.417 6.789 1.00 93.81 183 LEU A N 1
ATOM 1387 C CA . LEU A 1 183 ? -14.153 -3.099 7.146 1.00 93.81 183 LEU A CA 1
ATOM 1388 C C . LEU A 1 183 ? -15.270 -2.064 7.113 1.00 93.81 183 LEU A C 1
ATOM 1390 O O . LEU A 1 183 ? -15.958 -1.860 6.118 1.00 93.81 183 LEU A O 1
ATOM 1394 N N . THR A 1 184 ? -15.395 -1.366 8.228 1.00 93.31 184 THR A N 1
ATOM 1395 C CA . THR A 1 184 ? -16.211 -0.172 8.405 1.00 93.31 184 THR A CA 1
ATOM 1396 C C . THR A 1 184 ? -15.322 0.967 8.905 1.00 93.31 184 THR A C 1
ATOM 1398 O O . THR A 1 184 ? -14.136 0.784 9.191 1.00 93.31 184 THR A O 1
ATOM 1401 N N . ARG A 1 185 ? -15.885 2.171 9.032 1.00 91.25 185 ARG A N 1
ATOM 1402 C CA . ARG A 1 185 ? -15.149 3.323 9.573 1.00 91.25 185 ARG A CA 1
ATOM 1403 C C . ARG A 1 185 ? -14.717 3.124 11.032 1.00 91.25 185 ARG A C 1
ATOM 1405 O O . ARG A 1 185 ? -13.725 3.724 11.430 1.00 91.25 185 ARG A O 1
ATOM 1412 N N . ASP A 1 186 ? -15.410 2.269 11.783 1.00 91.81 186 ASP A N 1
ATOM 1413 C CA . ASP A 1 186 ? -15.147 2.013 13.207 1.00 91.81 186 ASP A CA 1
ATOM 1414 C C . ASP A 1 186 ? -14.114 0.897 13.430 1.00 91.81 186 ASP A C 1
ATOM 1416 O O . ASP A 1 186 ? -13.591 0.716 14.528 1.00 91.81 186 ASP A O 1
ATOM 1420 N N . THR A 1 187 ? -13.790 0.145 12.376 1.00 94.00 187 THR A N 1
ATOM 1421 C CA . THR A 1 187 ? -12.804 -0.944 12.418 1.00 94.00 187 THR A CA 1
ATOM 1422 C C . THR A 1 187 ? -11.415 -0.508 11.946 1.00 94.00 187 THR A C 1
ATOM 1424 O O . THR A 1 187 ? -10.573 -1.355 11.646 1.00 94.00 187 THR A O 1
ATOM 1427 N N . LEU A 1 188 ? -11.191 0.800 11.817 1.00 94.94 188 LEU A N 1
ATOM 1428 C CA . LEU A 1 188 ? -9.893 1.386 11.496 1.00 94.94 188 LEU A CA 1
ATOM 1429 C C . LEU A 1 188 ? -9.056 1.574 12.775 1.00 94.94 188 LEU A C 1
ATOM 1431 O O . LEU A 1 188 ? -9.632 1.740 13.851 1.00 94.94 188 LEU A O 1
ATOM 1435 N N . PRO A 1 189 ? -7.716 1.572 12.678 1.00 96.12 189 PRO A N 1
ATOM 1436 C CA . PRO A 1 189 ? -6.915 1.285 11.481 1.00 96.12 189 PRO A CA 1
ATOM 1437 C C . PRO A 1 189 ? -6.965 -0.185 11.060 1.00 96.12 189 PRO A C 1
ATOM 1439 O O . PRO A 1 189 ? -7.341 -1.043 11.851 1.00 96.12 189 PRO A O 1
ATOM 1442 N N . ALA A 1 190 ? -6.603 -0.492 9.815 1.00 97.56 190 ALA A N 1
ATOM 1443 C CA . ALA A 1 190 ? -6.653 -1.865 9.312 1.00 97.56 190 ALA A CA 1
ATOM 1444 C C . ALA A 1 190 ? -5.457 -2.226 8.429 1.00 97.56 190 ALA A C 1
ATOM 1446 O O . ALA A 1 190 ? -5.019 -1.424 7.602 1.00 97.56 190 ALA A O 1
ATOM 1447 N N . LEU A 1 191 ? -4.991 -3.470 8.566 1.00 98.31 191 LEU A N 1
ATOM 1448 C CA . LEU A 1 191 ? -3.989 -4.083 7.696 1.00 98.31 191 LEU A CA 1
ATOM 1449 C C . LEU A 1 191 ? -4.658 -5.112 6.782 1.00 98.31 191 LEU A C 1
ATOM 1451 O O . LEU A 1 191 ? -5.435 -5.953 7.238 1.00 98.31 191 LEU A O 1
ATOM 1455 N N . ILE A 1 192 ? -4.374 -5.045 5.489 1.00 98.38 192 ILE A N 1
ATOM 1456 C CA . ILE A 1 192 ? -4.992 -5.893 4.470 1.00 98.38 192 ILE A CA 1
ATOM 1457 C C . ILE A 1 192 ? -3.876 -6.551 3.666 1.00 98.38 192 ILE A C 1
ATOM 1459 O O . ILE A 1 192 ? -2.996 -5.865 3.152 1.00 98.38 192 ILE A O 1
ATOM 1463 N N . ALA A 1 193 ? -3.938 -7.872 3.537 1.00 98.12 193 ALA A N 1
ATOM 1464 C CA . ALA A 1 193 ? -3.065 -8.649 2.673 1.00 98.12 193 ALA A CA 1
ATOM 1465 C C . ALA A 1 193 ? -3.824 -9.016 1.394 1.00 98.12 193 ALA A C 1
ATOM 1467 O O . ALA A 1 193 ? -4.929 -9.568 1.446 1.00 98.12 193 ALA A O 1
ATOM 1468 N N . VAL A 1 194 ? -3.224 -8.706 0.250 1.00 97.06 194 VAL A N 1
ATOM 1469 C CA . VAL A 1 194 ? -3.772 -8.939 -1.084 1.00 97.06 194 VAL A CA 1
ATOM 1470 C C . VAL A 1 194 ? -2.800 -9.807 -1.868 1.00 97.06 194 VAL A C 1
ATOM 1472 O O . VAL A 1 194 ? -1.595 -9.560 -1.869 1.00 97.06 194 VAL A O 1
ATOM 1475 N N . ARG A 1 195 ? -3.331 -10.815 -2.553 1.00 94.06 195 ARG A N 1
ATOM 1476 C CA . ARG A 1 195 ? -2.576 -11.700 -3.433 1.00 94.06 195 ARG A CA 1
ATOM 1477 C C . ARG A 1 195 ? -3.294 -11.813 -4.766 1.00 94.06 195 ARG A C 1
ATOM 1479 O O . ARG A 1 195 ? -4.492 -12.086 -4.785 1.00 94.06 195 ARG A O 1
ATOM 1486 N N . ASP A 1 196 ? -2.581 -11.565 -5.859 1.00 90.31 196 ASP A N 1
ATOM 1487 C CA . ASP A 1 196 ? -3.114 -11.640 -7.226 1.00 90.31 196 ASP A CA 1
ATOM 1488 C C . ASP A 1 196 ? -4.425 -10.837 -7.420 1.00 90.31 196 ASP A C 1
ATOM 1490 O O . ASP A 1 196 ? -5.351 -11.252 -8.128 1.00 90.31 196 ASP A O 1
ATOM 1494 N N . GLY A 1 197 ? -4.522 -9.677 -6.754 1.00 90.38 197 GLY A N 1
ATOM 1495 C CA . GLY A 1 197 ? -5.702 -8.804 -6.775 1.00 90.38 197 GLY A CA 1
ATOM 1496 C C . GLY A 1 197 ? -6.895 -9.301 -5.945 1.00 90.38 197 GLY A C 1
ATOM 1497 O O . GLY A 1 197 ? -8.008 -8.807 -6.121 1.00 90.38 197 GLY A O 1
ATOM 1498 N N . VAL A 1 198 ? -6.690 -10.267 -5.046 1.00 92.88 198 VAL A N 1
ATOM 1499 C CA . VAL A 1 198 ? -7.715 -10.811 -4.143 1.00 92.88 198 VAL A CA 1
ATOM 1500 C C . VAL A 1 198 ? -7.296 -10.613 -2.691 1.00 92.88 198 VAL A C 1
ATOM 1502 O O . VAL A 1 198 ? -6.159 -10.886 -2.312 1.00 92.88 198 VAL A O 1
ATOM 1505 N N . VAL A 1 199 ? -8.221 -10.154 -1.850 1.00 96.56 199 VAL A N 1
ATOM 1506 C CA . VAL A 1 199 ? -7.980 -10.014 -0.409 1.00 96.56 199 VAL A CA 1
ATOM 1507 C C . VAL A 1 199 ? -7.896 -11.401 0.229 1.00 96.56 199 VAL A C 1
ATOM 1509 O O . VAL A 1 199 ? -8.882 -12.135 0.253 1.00 96.56 199 VAL A O 1
ATOM 1512 N N . VAL A 1 200 ? -6.725 -11.752 0.765 1.00 97.06 200 VAL A N 1
ATOM 1513 C CA . VAL A 1 200 ? -6.479 -13.051 1.419 1.00 97.06 200 VAL A CA 1
ATOM 1514 C C . VAL A 1 200 ? -6.608 -12.973 2.936 1.00 97.06 200 VAL A C 1
ATOM 1516 O O . VAL A 1 200 ? -7.066 -13.924 3.567 1.00 97.06 200 VAL A O 1
ATOM 1519 N N . ALA A 1 201 ? -6.256 -11.832 3.531 1.00 96.94 201 ALA A N 1
ATOM 1520 C CA . ALA A 1 201 ? -6.397 -11.606 4.962 1.00 96.94 201 ALA A CA 1
ATOM 1521 C C . ALA A 1 201 ? -6.672 -10.130 5.263 1.00 96.94 201 ALA A C 1
ATOM 1523 O O . ALA A 1 201 ? -6.263 -9.229 4.533 1.00 96.94 201 ALA A O 1
ATOM 1524 N 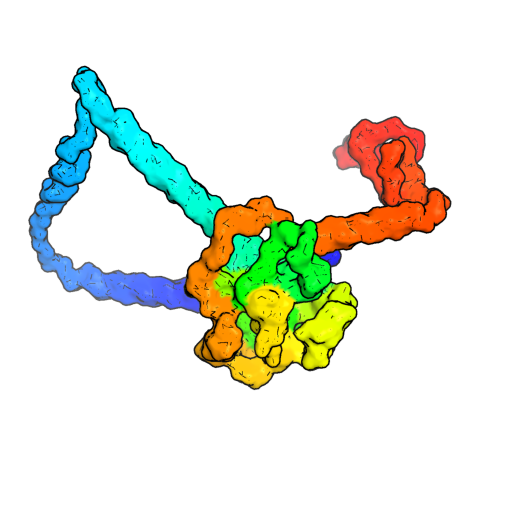N . CYS A 1 202 ? -7.384 -9.882 6.359 1.00 96.88 202 CYS A N 1
ATOM 1525 C CA . CYS A 1 202 ? -7.724 -8.542 6.815 1.00 96.88 202 CYS A CA 1
ATOM 1526 C C . CYS A 1 202 ? -7.724 -8.515 8.345 1.00 96.88 202 CYS A C 1
ATOM 1528 O O . CYS A 1 202 ? -8.393 -9.338 8.974 1.00 96.88 202 CYS A O 1
ATOM 1530 N N . CYS A 1 203 ? -6.968 -7.584 8.922 1.00 96.69 203 CYS A N 1
ATOM 1531 C CA . CYS A 1 203 ? -6.834 -7.373 10.356 1.00 96.69 203 CYS A CA 1
ATOM 1532 C C . CYS A 1 203 ? -7.402 -5.992 10.735 1.00 96.69 203 CYS A C 1
ATOM 1534 O O . CYS A 1 203 ? -6.681 -4.989 10.677 1.00 96.69 203 CYS A O 1
ATOM 1536 N N . PRO A 1 204 ? -8.703 -5.911 11.076 1.00 95.69 204 PRO A N 1
ATOM 1537 C CA . PRO A 1 204 ? -9.309 -4.688 11.589 1.00 95.69 204 PRO A CA 1
ATOM 1538 C C . PRO A 1 204 ? -8.776 -4.338 12.982 1.00 95.69 204 PRO A C 1
ATOM 1540 O O . PRO A 1 204 ? -8.480 -5.221 13.796 1.00 95.69 204 PRO A O 1
ATOM 1543 N N . GLN A 1 205 ? -8.675 -3.036 13.250 1.00 94.69 205 GLN A N 1
ATOM 1544 C CA . GLN A 1 205 ? -8.157 -2.427 14.484 1.00 94.69 205 GLN A CA 1
ATOM 1545 C C . GLN A 1 205 ? -6.762 -2.909 14.909 1.00 94.69 205 GLN A C 1
ATOM 1547 O O . GLN A 1 205 ? -6.345 -2.652 16.034 1.00 94.69 205 GLN A O 1
ATOM 1552 N N . LEU A 1 206 ? -6.054 -3.639 14.038 1.00 94.69 206 LEU A N 1
ATOM 1553 C CA . LEU A 1 206 ? -4.765 -4.275 14.332 1.00 94.69 206 LEU A CA 1
ATOM 1554 C C . LEU A 1 206 ? -4.804 -5.174 15.588 1.00 94.69 206 LEU A C 1
ATOM 1556 O O . LEU A 1 206 ? -3.786 -5.413 16.234 1.00 94.69 206 LEU A O 1
ATOM 1560 N N . SER A 1 207 ? -5.991 -5.698 15.917 1.00 89.81 207 SER A N 1
ATOM 1561 C CA . SER A 1 207 ? -6.312 -6.346 17.199 1.00 89.81 207 SER A CA 1
ATOM 1562 C C . SER A 1 207 ? -5.451 -7.564 17.549 1.00 89.81 207 SER A C 1
ATOM 1564 O O . SER A 1 207 ? -5.294 -7.882 18.725 1.00 89.81 207 SER A O 1
ATOM 1566 N N . SER A 1 208 ? -4.888 -8.243 16.549 1.00 89.88 208 SER A N 1
ATOM 1567 C CA . SER A 1 208 ? -4.046 -9.430 16.728 1.00 89.88 208 SER A CA 1
ATOM 1568 C C . SER A 1 208 ? -2.547 -9.164 16.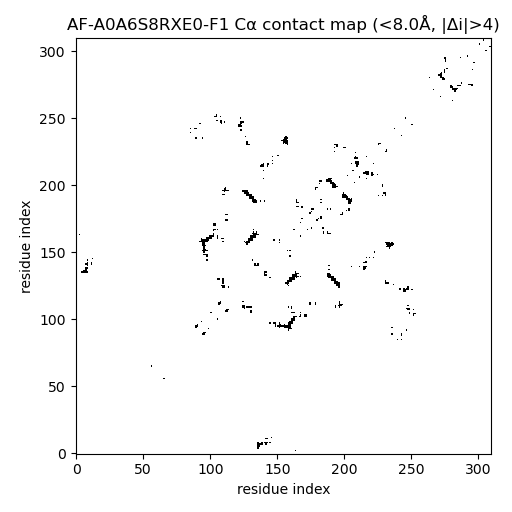561 1.00 89.88 208 SER A C 1
ATOM 1570 O O . SER A 1 208 ? -1.782 -10.120 16.500 1.00 89.88 208 SER A O 1
ATOM 1572 N N . LEU A 1 209 ? -2.132 -7.904 16.390 1.00 93.69 209 LEU A N 1
ATOM 1573 C CA . LEU A 1 209 ? -0.775 -7.548 15.947 1.00 93.69 209 LEU A CA 1
ATOM 1574 C C . LEU A 1 209 ? 0.029 -6.769 16.990 1.00 93.69 209 LEU A C 1
ATOM 1576 O O . LEU A 1 209 ? 1.174 -6.407 16.731 1.00 93.69 209 LEU A O 1
ATOM 1580 N N . GLY A 1 210 ? -0.549 -6.478 18.153 1.00 89.88 210 GLY A N 1
ATOM 1581 C CA . GLY A 1 210 ? 0.150 -5.750 19.202 1.00 89.88 210 GLY A CA 1
ATOM 1582 C C . GLY A 1 210 ? -0.726 -5.388 20.388 1.00 89.88 210 GLY A C 1
ATOM 1583 O O . GLY A 1 210 ? -1.825 -5.913 20.565 1.00 89.88 210 GLY A O 1
ATOM 1584 N N . ASP A 1 211 ? -0.225 -4.460 21.198 1.00 88.75 211 ASP A N 1
ATOM 1585 C CA . ASP A 1 211 ? -0.901 -3.994 22.403 1.00 88.75 211 ASP A CA 1
ATOM 1586 C C . ASP A 1 211 ? -1.564 -2.634 22.163 1.00 88.75 211 ASP A C 1
ATOM 1588 O O . ASP A 1 211 ? -0.903 -1.597 22.034 1.00 88.75 211 ASP A O 1
ATOM 1592 N N . ALA A 1 212 ? -2.901 -2.643 22.140 1.00 85.56 212 ALA A N 1
ATOM 1593 C CA . ALA A 1 212 ? -3.740 -1.457 21.970 1.00 85.56 212 ALA A CA 1
ATOM 1594 C C . ALA A 1 212 ? -3.494 -0.403 23.052 1.00 85.56 212 ALA A C 1
ATOM 1596 O O . ALA A 1 212 ? -3.588 0.790 22.774 1.00 85.56 212 ALA A O 1
ATOM 1597 N N . ARG A 1 213 ? -3.151 -0.825 24.275 1.00 86.62 213 ARG A N 1
ATOM 1598 C CA . ARG A 1 213 ? -2.901 0.087 25.398 1.00 86.62 213 ARG A CA 1
ATOM 1599 C C . ARG A 1 213 ? -1.558 0.783 25.259 1.00 86.62 213 ARG A C 1
ATOM 1601 O O . ARG A 1 213 ? -1.459 1.972 25.543 1.00 86.62 213 ARG A O 1
ATOM 1608 N N . ALA A 1 214 ? -0.542 0.047 24.817 1.00 87.75 214 ALA A N 1
ATOM 1609 C CA . ALA A 1 214 ? 0.779 0.600 24.550 1.00 87.75 214 ALA A CA 1
ATOM 1610 C C . ALA A 1 214 ? 0.841 1.381 23.226 1.00 87.75 214 ALA A C 1
ATOM 1612 O O . ALA A 1 214 ? 1.806 2.109 23.001 1.00 87.75 214 ALA A O 1
ATOM 1613 N N . GLY A 1 215 ? -0.154 1.216 22.345 1.00 89.06 215 GLY A N 1
ATOM 1614 C CA . GLY A 1 215 ? -0.168 1.839 21.023 1.00 89.06 215 GLY A CA 1
ATOM 1615 C C . GLY A 1 215 ? 0.962 1.338 20.123 1.00 89.06 215 GLY A C 1
ATOM 1616 O O . GLY A 1 215 ? 1.454 2.088 19.284 1.00 89.06 215 GLY A O 1
ATOM 1617 N N . LYS A 1 216 ? 1.416 0.096 20.330 1.00 93.06 216 LYS A N 1
ATOM 1618 C CA . LYS A 1 216 ? 2.570 -0.489 19.637 1.00 93.06 216 LYS A CA 1
ATOM 1619 C C . LYS A 1 216 ? 2.202 -1.816 18.998 1.00 93.06 216 LYS A C 1
ATOM 1621 O O . LYS A 1 216 ? 1.540 -2.643 19.626 1.00 93.06 216 LYS A O 1
ATOM 1626 N N . VAL A 1 217 ? 2.669 -2.016 17.769 1.00 95.62 217 VAL A N 1
ATOM 1627 C CA . VAL A 1 217 ? 2.638 -3.331 17.124 1.00 95.62 217 VAL A CA 1
ATOM 1628 C C . VAL A 1 217 ? 3.872 -4.137 17.507 1.00 95.62 217 VAL A C 1
ATOM 1630 O O . VAL A 1 217 ? 4.938 -3.578 17.769 1.00 95.62 217 VAL A O 1
ATOM 1633 N N . GLU A 1 218 ? 3.726 -5.453 17.526 1.00 95.81 218 GLU A N 1
ATOM 1634 C CA . GLU A 1 218 ? 4.823 -6.390 17.709 1.00 95.81 218 GLU A CA 1
ATOM 1635 C C . GLU A 1 218 ? 5.346 -6.828 16.329 1.00 95.81 218 GLU A C 1
ATOM 1637 O O . GLU A 1 218 ? 4.609 -7.483 15.587 1.00 95.81 218 GLU A O 1
ATOM 1642 N N . PRO A 1 219 ? 6.600 -6.499 15.950 1.00 94.94 219 PRO A N 1
ATOM 1643 C CA . PRO A 1 219 ? 7.099 -6.760 14.598 1.00 94.94 219 PRO A CA 1
ATOM 1644 C C . PRO A 1 219 ? 7.008 -8.225 14.163 1.00 94.94 219 PRO A C 1
ATOM 1646 O O . PRO A 1 219 ? 6.544 -8.508 13.063 1.00 94.94 219 PRO A O 1
ATOM 1649 N N . HIS A 1 220 ? 7.352 -9.156 15.056 1.00 95.56 220 HIS A N 1
ATOM 1650 C CA . HIS A 1 220 ? 7.274 -10.592 14.780 1.00 95.56 220 HIS A CA 1
ATOM 1651 C C . HIS A 1 220 ? 5.833 -11.064 14.544 1.00 95.56 220 HIS A C 1
ATOM 1653 O O . HIS A 1 220 ? 5.601 -11.937 13.712 1.00 95.56 220 HIS A O 1
ATOM 1659 N N . ALA A 1 221 ? 4.850 -10.478 15.237 1.00 96.50 221 ALA A N 1
ATOM 1660 C CA . ALA A 1 221 ? 3.443 -10.804 15.022 1.00 96.50 221 ALA A CA 1
ATOM 1661 C C . ALA A 1 221 ? 2.951 -10.290 13.660 1.00 96.50 221 ALA A C 1
ATOM 1663 O O . ALA A 1 221 ? 2.215 -10.994 12.968 1.00 96.50 221 ALA A O 1
ATOM 1664 N N . VAL A 1 222 ? 3.382 -9.088 13.257 1.00 97.69 222 VAL A N 1
ATOM 1665 C CA . VAL A 1 222 ? 3.084 -8.517 11.932 1.00 97.69 222 VAL A CA 1
ATOM 1666 C C . VAL A 1 222 ? 3.687 -9.380 10.827 1.00 97.69 222 VAL A C 1
ATOM 1668 O O . VAL A 1 222 ? 2.975 -9.761 9.899 1.00 97.69 222 VAL A O 1
ATOM 1671 N N . GLU A 1 223 ? 4.967 -9.728 10.943 1.00 97.75 223 GLU A N 1
ATOM 1672 C CA . GLU A 1 223 ? 5.659 -10.569 9.968 1.00 97.75 223 GLU A CA 1
ATOM 1673 C C . GLU A 1 223 ? 5.018 -11.956 9.866 1.00 97.75 223 GLU A C 1
ATOM 1675 O O . GLU A 1 223 ? 4.623 -12.361 8.777 1.00 97.75 223 GLU A O 1
ATOM 1680 N N . ALA A 1 224 ? 4.799 -12.644 10.992 1.00 97.62 224 ALA A N 1
ATOM 1681 C CA . ALA A 1 224 ? 4.159 -13.957 11.001 1.00 97.62 224 ALA A CA 1
ATOM 1682 C C . ALA A 1 224 ? 2.739 -13.915 10.414 1.00 97.62 224 ALA A C 1
ATOM 1684 O O . ALA A 1 224 ? 2.315 -14.843 9.725 1.00 97.62 224 ALA A O 1
ATOM 1685 N N . TRP A 1 225 ? 1.976 -12.848 10.662 1.00 97.94 225 TRP A N 1
ATOM 1686 C CA . TRP A 1 225 ? 0.644 -12.685 10.080 1.00 97.94 225 TRP A CA 1
ATOM 1687 C C . TRP A 1 225 ? 0.698 -12.531 8.552 1.00 97.94 225 TRP A C 1
ATOM 1689 O O . TRP A 1 225 ? -0.091 -13.158 7.841 1.00 97.94 225 TRP A O 1
ATOM 1699 N N . LEU A 1 226 ? 1.647 -11.743 8.041 1.00 97.88 226 LEU A N 1
ATOM 1700 C CA . LEU A 1 226 ? 1.853 -11.528 6.605 1.00 97.88 226 LEU A CA 1
ATOM 1701 C C . LEU A 1 226 ? 2.434 -12.764 5.897 1.00 97.88 226 LEU A C 1
ATOM 1703 O O . LEU A 1 226 ? 2.030 -13.074 4.773 1.00 97.88 226 LEU A O 1
ATOM 1707 N N . ASP A 1 227 ? 3.328 -13.496 6.558 1.00 96.94 227 ASP A N 1
ATOM 1708 C CA . ASP A 1 227 ? 3.891 -14.751 6.054 1.00 96.94 227 ASP A CA 1
ATOM 1709 C C . ASP A 1 227 ? 2.821 -15.847 5.965 1.00 96.94 227 ASP A C 1
ATOM 1711 O O . ASP A 1 227 ? 2.664 -16.502 4.932 1.00 96.94 227 ASP A O 1
ATOM 1715 N N . ASN A 1 228 ? 1.964 -15.960 6.987 1.00 97.25 228 ASN A N 1
ATOM 1716 C CA . ASN A 1 228 ? 0.806 -16.857 6.959 1.00 97.25 228 ASN A CA 1
ATOM 1717 C C . ASN A 1 228 ? -0.171 -16.515 5.820 1.00 97.25 228 ASN A C 1
ATOM 1719 O O . ASN A 1 228 ? -0.762 -17.414 5.216 1.00 97.25 228 ASN A O 1
ATOM 1723 N N . ALA A 1 229 ? -0.320 -15.228 5.490 1.00 96.75 229 ALA A N 1
ATOM 1724 C CA . ALA A 1 229 ? -1.083 -14.773 4.328 1.00 96.75 229 ALA A CA 1
ATOM 1725 C C . ALA A 1 229 ? -0.345 -14.994 2.989 1.00 96.75 229 ALA A C 1
ATOM 1727 O O . ALA A 1 229 ? -0.942 -14.833 1.922 1.00 96.75 229 ALA A O 1
ATOM 1728 N N . ARG A 1 230 ? 0.931 -15.404 3.032 1.00 96.94 230 ARG A N 1
ATOM 1729 C CA . ARG A 1 230 ? 1.821 -15.657 1.891 1.00 96.94 230 ARG A CA 1
ATOM 1730 C C . ARG A 1 230 ? 1.930 -14.466 0.945 1.00 96.94 230 ARG A C 1
ATOM 1732 O O . ARG A 1 230 ? 1.855 -14.637 -0.276 1.00 96.94 230 ARG A O 1
ATOM 1739 N N . VAL A 1 231 ? 2.063 -13.274 1.522 1.00 96.62 231 VAL A N 1
ATOM 1740 C CA . VAL A 1 231 ? 2.245 -12.018 0.780 1.00 96.62 231 VAL A CA 1
ATOM 1741 C C . VAL A 1 231 ? 3.643 -11.427 0.933 1.00 96.62 231 VAL A C 1
ATOM 1743 O O . VAL A 1 231 ? 3.918 -10.414 0.306 1.00 96.62 231 VAL A O 1
ATOM 1746 N N . LEU A 1 232 ? 4.524 -12.038 1.731 1.00 96.62 232 LEU A N 1
ATOM 1747 C CA . LEU A 1 232 ? 5.927 -11.640 1.862 1.00 96.62 232 LEU A CA 1
ATOM 1748 C C . LEU A 1 232 ? 6.771 -12.309 0.770 1.00 96.62 232 LEU A C 1
ATOM 1750 O O . LEU A 1 232 ? 6.967 -13.523 0.775 1.00 96.62 232 LEU A O 1
ATOM 1754 N N . LEU A 1 233 ? 7.248 -11.515 -0.185 1.00 94.12 233 LEU A N 1
ATOM 1755 C CA . LEU A 1 233 ? 8.060 -11.948 -1.316 1.00 94.12 233 LEU A CA 1
ATOM 1756 C C . LEU A 1 233 ? 9.394 -11.205 -1.269 1.00 94.12 233 LEU A C 1
ATOM 1758 O O . LEU A 1 233 ? 9.426 -9.985 -1.131 1.00 94.12 233 LEU A O 1
ATOM 1762 N N . ARG A 1 234 ? 10.510 -11.929 -1.385 1.00 91.94 234 ARG A N 1
ATOM 1763 C CA . ARG 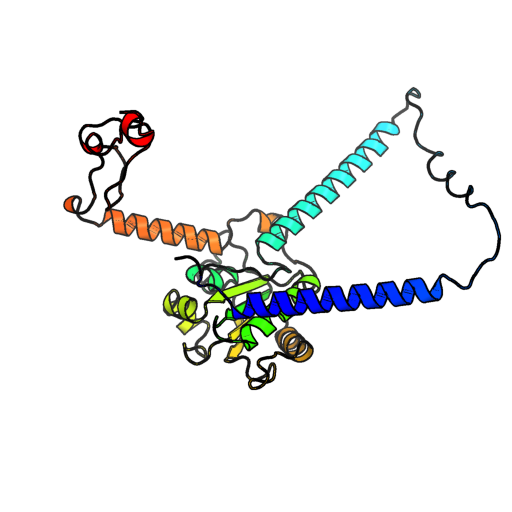A 1 234 ? 11.854 -11.323 -1.343 1.00 91.94 234 ARG A CA 1
ATOM 1764 C C . ARG A 1 234 ? 12.235 -10.677 -2.672 1.00 91.94 234 ARG A C 1
ATOM 1766 O O . ARG A 1 234 ? 12.768 -9.574 -2.689 1.00 91.94 234 ARG A O 1
ATOM 1773 N N . GLU A 1 235 ? 11.912 -11.342 -3.772 1.00 85.69 235 GLU A N 1
ATOM 1774 C CA . GLU A 1 235 ? 12.252 -10.908 -5.126 1.00 85.69 235 GLU A CA 1
ATOM 1775 C C . GLU A 1 235 ? 11.041 -10.286 -5.809 1.00 85.69 235 GLU A C 1
ATOM 1777 O O . GLU A 1 235 ? 9.931 -10.801 -5.676 1.00 85.69 235 GLU A O 1
ATOM 1782 N N . VAL A 1 236 ? 11.248 -9.188 -6.542 1.00 78.12 236 VAL A N 1
ATOM 1783 C CA . VAL A 1 236 ? 10.193 -8.559 -7.345 1.00 78.12 236 VAL A CA 1
ATOM 1784 C C . VAL A 1 236 ? 9.934 -9.435 -8.563 1.00 78.12 236 VAL A C 1
ATOM 1786 O O . VAL A 1 236 ? 10.791 -9.489 -9.441 1.00 78.12 236 VAL A O 1
ATOM 1789 N N . PRO A 1 237 ? 8.782 -10.120 -8.662 1.00 66.88 237 PRO A N 1
ATOM 1790 C CA . PRO A 1 237 ? 8.562 -11.100 -9.718 1.00 66.88 237 PRO A CA 1
ATOM 1791 C C . PRO A 1 237 ? 7.933 -10.436 -10.955 1.00 66.88 237 PRO A C 1
ATOM 1793 O O . PRO A 1 237 ? 7.109 -11.044 -11.632 1.00 66.88 237 PRO A O 1
ATOM 1796 N N . LEU A 1 238 ? 8.240 -9.157 -11.190 1.00 67.38 238 LEU A N 1
ATOM 1797 C CA . LEU A 1 238 ? 7.759 -8.414 -12.349 1.00 67.38 238 LEU A CA 1
ATOM 1798 C C . LEU A 1 238 ? 8.826 -8.446 -13.435 1.00 67.38 238 LEU A C 1
ATOM 1800 O O . LEU A 1 238 ? 9.981 -8.088 -13.192 1.00 67.38 238 LEU A O 1
ATOM 1804 N N . GLU A 1 239 ? 8.410 -8.837 -14.633 1.00 70.62 239 GLU A N 1
ATOM 1805 C CA . GLU A 1 239 ? 9.243 -8.757 -15.825 1.00 70.62 239 GLU A CA 1
ATOM 1806 C C . GLU A 1 239 ? 9.447 -7.289 -16.223 1.00 70.62 239 GLU A C 1
ATOM 1808 O O . GLU A 1 239 ? 8.611 -6.429 -15.934 1.00 70.62 239 GLU A O 1
ATOM 1813 N N . PHE A 1 240 ? 10.549 -6.984 -16.918 1.00 64.31 240 PHE A N 1
ATOM 1814 C CA . PHE A 1 240 ? 10.873 -5.615 -17.358 1.00 64.31 240 PHE A CA 1
ATOM 1815 C C . PHE A 1 240 ? 9.684 -4.917 -18.047 1.00 64.31 240 PHE A C 1
ATOM 1817 O O . PHE A 1 240 ? 9.390 -3.746 -17.810 1.00 64.31 240 PHE A O 1
ATOM 1824 N N . GLU A 1 241 ? 8.959 -5.674 -18.865 1.00 67.44 241 GLU A N 1
ATOM 1825 C CA . GLU A 1 241 ? 7.815 -5.211 -19.643 1.00 67.44 241 GLU A CA 1
ATOM 1826 C C . GLU A 1 241 ? 6.641 -4.736 -18.782 1.00 67.44 241 GLU A C 1
ATOM 1828 O O . GLU A 1 241 ? 5.860 -3.907 -19.245 1.00 67.44 241 GLU A O 1
ATOM 1833 N N . ASP A 1 242 ? 6.512 -5.222 -17.546 1.00 67.19 242 ASP A N 1
ATOM 1834 C CA . ASP A 1 242 ? 5.445 -4.820 -16.629 1.00 67.19 242 ASP A CA 1
ATOM 1835 C C . ASP A 1 242 ? 5.727 -3.471 -15.955 1.00 67.19 242 ASP A C 1
ATOM 1837 O O . ASP A 1 242 ? 4.784 -2.751 -15.622 1.00 67.19 242 ASP A O 1
ATOM 1841 N N . TYR A 1 243 ? 6.998 -3.072 -15.827 1.00 63.50 243 TYR A N 1
ATOM 1842 C CA . TYR A 1 243 ? 7.379 -1.745 -15.324 1.00 63.50 243 TYR A CA 1
ATOM 1843 C C . TYR A 1 243 ? 7.091 -0.627 -16.330 1.00 63.50 243 TYR A C 1
ATOM 1845 O O . TYR A 1 243 ? 6.811 0.504 -15.944 1.00 63.50 243 TYR A O 1
ATOM 1853 N N . CYS A 1 244 ? 7.140 -0.932 -17.629 1.00 63.59 244 CYS A N 1
ATOM 1854 C CA . CYS A 1 244 ? 6.883 0.046 -18.688 1.00 63.59 244 CYS A CA 1
ATOM 1855 C C . CYS A 1 244 ? 5.389 0.263 -18.982 1.00 63.59 244 CYS A C 1
ATOM 1857 O O . CYS A 1 244 ? 5.046 1.073 -19.847 1.00 63.59 244 CYS A O 1
ATOM 1859 N N . ARG A 1 245 ? 4.489 -0.470 -18.316 1.00 70.31 245 ARG A N 1
ATOM 1860 C CA . ARG A 1 245 ? 3.042 -0.348 -18.525 1.00 70.31 245 ARG A CA 1
ATOM 1861 C C . ARG A 1 245 ? 2.446 0.759 -17.659 1.00 70.31 245 ARG A C 1
ATOM 1863 O O . ARG A 1 245 ? 2.978 1.104 -16.606 1.00 70.31 245 ARG A O 1
ATOM 1870 N N . ILE A 1 246 ? 1.314 1.310 -18.108 1.00 65.94 246 ILE A N 1
ATOM 1871 C CA . ILE A 1 246 ? 0.588 2.329 -17.342 1.00 65.94 246 ILE A CA 1
ATOM 1872 C C . ILE A 1 246 ? 0.172 1.725 -16.002 1.00 65.94 246 ILE A C 1
ATOM 1874 O O . ILE A 1 246 ? -0.385 0.625 -15.938 1.00 65.94 246 ILE A O 1
ATOM 1878 N N . ARG A 1 247 ? 0.480 2.446 -14.925 1.00 71.94 247 ARG A N 1
ATOM 1879 C CA . ARG A 1 247 ? 0.241 1.972 -13.565 1.00 71.94 247 ARG A CA 1
ATOM 1880 C C . ARG A 1 247 ? -1.265 1.844 -13.311 1.00 71.94 247 ARG A C 1
ATOM 1882 O O . ARG A 1 247 ? -2.003 2.746 -13.711 1.00 71.94 247 ARG A O 1
ATOM 1889 N N . PRO A 1 248 ? -1.744 0.820 -12.579 1.00 69.38 248 PRO A N 1
ATOM 1890 C CA . PRO A 1 248 ? -3.163 0.708 -12.224 1.00 69.38 248 PRO A CA 1
ATOM 1891 C C . PRO A 1 248 ? -3.712 1.981 -11.553 1.00 69.38 248 PRO A C 1
ATOM 1893 O O . PRO A 1 248 ? -4.829 2.419 -11.821 1.00 69.38 248 PRO A O 1
ATOM 1896 N N . GLU A 1 249 ? -2.911 2.620 -10.700 1.00 69.06 249 GLU A N 1
ATOM 1897 C CA . GLU A 1 249 ? -3.255 3.890 -10.060 1.00 69.06 249 GLU A CA 1
ATOM 1898 C C . GLU A 1 249 ? -3.276 5.096 -11.015 1.00 69.06 249 GLU A C 1
ATOM 1900 O O . GLU A 1 249 ? -3.985 6.072 -10.757 1.00 69.06 249 GLU A O 1
ATOM 1905 N N . GLU A 1 250 ? -2.500 5.068 -12.097 1.00 73.50 250 GLU A N 1
ATOM 1906 C CA . GLU A 1 250 ? -2.527 6.100 -13.136 1.00 73.50 250 GLU A CA 1
ATOM 1907 C C . GLU A 1 250 ? -3.708 5.903 -14.067 1.00 73.50 250 GLU A C 1
ATOM 1909 O O . GLU A 1 250 ? -4.380 6.878 -14.383 1.00 73.50 250 GLU A O 1
ATOM 1914 N N . ASP A 1 251 ? -4.021 4.659 -14.422 1.00 74.62 251 ASP A N 1
ATOM 1915 C CA . ASP A 1 251 ? -5.251 4.318 -15.129 1.00 74.62 251 ASP A CA 1
ATOM 1916 C C . ASP A 1 251 ? -6.471 4.818 -14.347 1.00 74.62 251 ASP A C 1
ATOM 1918 O O . ASP A 1 251 ? -7.318 5.515 -14.906 1.00 74.62 251 ASP A O 1
ATOM 1922 N N . ALA A 1 252 ? -6.523 4.563 -13.034 1.00 68.38 252 ALA A N 1
ATOM 1923 C CA . ALA A 1 252 ? -7.593 5.066 -12.173 1.00 68.38 252 ALA A CA 1
ATOM 1924 C C . ALA A 1 252 ? -7.663 6.607 -12.158 1.00 68.38 252 ALA A C 1
ATOM 1926 O O . ALA A 1 252 ? -8.751 7.187 -12.181 1.00 68.38 252 ALA A O 1
ATOM 1927 N N . LEU A 1 253 ? -6.514 7.294 -12.161 1.00 74.12 253 LEU A N 1
ATOM 1928 C CA . LEU A 1 253 ? -6.466 8.756 -12.255 1.00 74.12 253 LEU A CA 1
ATOM 1929 C C . LEU A 1 253 ? -6.982 9.254 -13.611 1.00 74.12 253 LEU A C 1
ATOM 1931 O O . LEU A 1 253 ? -7.777 10.192 -13.655 1.00 74.12 253 LEU A O 1
ATOM 1935 N N . LEU A 1 254 ? -6.548 8.632 -14.708 1.00 77.62 254 LEU A N 1
ATOM 1936 C CA . LEU A 1 254 ? -6.969 8.978 -16.063 1.00 77.62 254 LEU A CA 1
ATOM 1937 C C . LEU A 1 254 ? -8.473 8.761 -16.241 1.00 77.62 254 LEU A C 1
ATOM 1939 O O . LEU A 1 254 ? -9.150 9.618 -16.808 1.00 77.62 254 LEU A O 1
ATOM 1943 N N . GLU A 1 255 ? -9.021 7.669 -15.707 1.00 77.88 255 GLU A N 1
ATOM 1944 C CA . GLU A 1 255 ? -10.464 7.434 -15.674 1.00 77.88 255 GLU A CA 1
ATOM 1945 C C . GLU A 1 255 ? -11.211 8.499 -14.879 1.00 77.88 255 GLU A C 1
ATOM 1947 O O . GLU A 1 255 ? -12.238 8.998 -15.348 1.00 77.88 255 GLU A O 1
ATOM 1952 N N . ASN A 1 256 ? -10.693 8.891 -13.711 1.00 74.44 256 ASN A N 1
ATOM 1953 C CA . ASN A 1 256 ? -11.311 9.943 -12.913 1.00 74.44 256 ASN A CA 1
ATOM 1954 C C . ASN A 1 256 ? -11.284 11.289 -13.661 1.00 74.44 256 ASN A C 1
ATOM 1956 O O . ASN A 1 256 ? -12.307 11.962 -13.781 1.00 74.44 256 ASN A O 1
ATOM 1960 N N . MET A 1 257 ? -10.157 11.638 -14.289 1.00 74.81 257 MET A N 1
ATOM 1961 C CA . MET A 1 257 ? -10.046 12.836 -15.128 1.00 74.81 257 MET A CA 1
ATOM 1962 C C . MET A 1 257 ? -11.009 12.811 -16.321 1.00 74.81 257 MET A C 1
ATOM 1964 O O . MET A 1 257 ? -11.613 13.835 -16.645 1.00 74.81 257 MET A O 1
ATOM 1968 N N . MET A 1 258 ? -11.178 11.659 -16.976 1.00 77.69 258 MET A N 1
ATOM 1969 C CA . MET A 1 258 ? -12.146 11.501 -18.065 1.00 77.69 258 MET A CA 1
ATOM 1970 C C . MET A 1 258 ? -13.585 11.669 -17.570 1.00 77.69 258 MET A C 1
ATOM 1972 O O . MET A 1 258 ? -14.377 12.348 -18.226 1.00 77.69 258 MET A O 1
ATOM 1976 N N . ARG A 1 259 ? -13.915 11.112 -16.400 1.00 79.50 259 ARG A N 1
ATOM 1977 C CA . ARG A 1 259 ? -15.236 11.243 -15.774 1.00 79.50 259 ARG A CA 1
ATOM 1978 C C . ARG A 1 259 ? -15.538 12.689 -15.381 1.00 79.50 259 ARG A C 1
ATOM 1980 O O . ARG A 1 259 ? -16.621 13.180 -15.680 1.00 79.50 259 ARG A O 1
ATOM 1987 N N . GLU A 1 260 ? -14.589 13.393 -14.772 1.00 76.44 260 GLU A N 1
ATOM 1988 C CA . GLU A 1 260 ? -14.740 14.812 -14.428 1.00 76.44 260 GLU A CA 1
ATOM 1989 C C . GLU A 1 260 ? -14.855 15.695 -15.674 1.00 76.44 260 GLU A C 1
ATOM 1991 O O . GLU A 1 260 ? -15.694 16.593 -15.729 1.00 76.44 260 GLU A O 1
ATOM 1996 N N . LYS A 1 261 ? -14.089 15.398 -16.730 1.00 76.81 261 LYS A N 1
ATOM 1997 C CA . LYS A 1 261 ? -14.230 16.083 -18.019 1.00 76.81 261 LYS A CA 1
ATOM 1998 C C . LYS A 1 261 ? -15.617 15.866 -18.635 1.00 76.81 261 LYS A C 1
ATOM 2000 O O . LYS A 1 261 ? -16.173 16.808 -19.191 1.00 76.81 261 LYS A O 1
ATOM 2005 N N . ALA A 1 262 ? -16.176 14.659 -18.530 1.00 78.44 262 ALA A N 1
ATOM 2006 C CA . ALA A 1 262 ? -17.533 14.371 -18.991 1.00 78.44 262 ALA A CA 1
ATOM 2007 C C . ALA A 1 262 ? -18.582 15.158 -18.187 1.00 78.44 262 ALA A C 1
ATOM 2009 O O . ALA A 1 262 ? -19.418 15.827 -18.785 1.00 78.44 262 ALA A O 1
ATOM 2010 N N . LYS A 1 263 ? -18.469 15.192 -16.852 1.00 76.62 263 LYS A N 1
ATOM 2011 C CA . LYS A 1 263 ? -19.345 16.013 -15.996 1.00 76.62 263 LYS A CA 1
ATOM 2012 C C . LYS A 1 263 ? -19.269 17.503 -16.335 1.00 76.62 263 LYS A C 1
ATOM 2014 O O . LYS A 1 263 ? -20.292 18.177 -16.374 1.00 76.62 263 LYS A O 1
ATOM 2019 N N . LEU A 1 264 ? -18.070 18.025 -16.606 1.00 69.31 264 LEU A N 1
ATOM 2020 C CA . LEU A 1 264 ? -17.884 19.414 -17.039 1.00 69.31 264 LEU A CA 1
ATOM 2021 C C . LEU A 1 264 ? -18.519 19.687 -18.409 1.00 69.31 264 LEU A C 1
ATOM 2023 O O . LEU A 1 264 ? -19.009 20.789 -18.633 1.00 69.31 264 LEU A O 1
ATOM 2027 N N . ALA A 1 265 ? -18.524 18.705 -19.314 1.00 71.62 265 ALA A N 1
ATOM 2028 C CA . ALA A 1 265 ? -19.174 18.823 -20.619 1.00 71.62 265 ALA A CA 1
ATOM 2029 C C . ALA A 1 265 ? -20.713 18.799 -20.531 1.00 71.62 265 ALA A C 1
ATOM 2031 O O . ALA A 1 265 ? -21.377 19.334 -21.414 1.00 71.62 265 ALA A O 1
ATOM 2032 N N . GLU A 1 266 ? -21.273 18.203 -19.476 1.00 74.81 266 GLU A N 1
ATOM 2033 C CA . GLU A 1 266 ? -22.717 18.173 -19.199 1.00 74.81 266 GLU A CA 1
ATOM 2034 C C . GLU A 1 266 ? -23.229 19.439 -18.490 1.00 74.81 266 GLU A C 1
ATOM 2036 O O . GLU A 1 266 ? -24.441 19.660 -18.421 1.00 74.81 266 GLU A O 1
ATOM 2041 N N . LEU A 1 267 ? -22.338 20.291 -17.970 1.00 66.44 267 LEU A N 1
ATOM 2042 C CA . LEU A 1 267 ? -22.745 21.552 -17.358 1.00 66.44 267 LEU A CA 1
ATOM 2043 C C . LEU A 1 267 ? -23.317 22.505 -18.420 1.00 66.44 267 LEU A C 1
ATOM 2045 O O . LEU A 1 267 ? -22.719 22.672 -19.486 1.00 66.44 267 LEU A O 1
ATOM 2049 N N . PRO A 1 268 ? -24.432 23.201 -18.120 1.00 69.69 268 PRO A N 1
ATOM 2050 C CA . PRO A 1 268 ? -24.917 24.275 -18.971 1.00 69.69 268 PRO A CA 1
ATOM 2051 C C . PRO A 1 268 ? -23.794 25.296 -19.207 1.00 69.69 268 PRO A C 1
ATOM 2053 O O . PRO A 1 268 ? -23.095 25.649 -18.250 1.00 69.69 268 PRO A O 1
ATOM 2056 N N . PRO A 1 269 ? -23.632 25.819 -20.435 1.00 63.16 269 PRO A N 1
ATOM 2057 C CA . PRO A 1 269 ? -22.568 26.773 -20.763 1.00 63.16 269 PRO A CA 1
ATOM 2058 C C . PRO A 1 269 ? -22.612 28.044 -19.899 1.00 63.16 269 PRO A C 1
ATOM 2060 O O . PRO A 1 269 ? -21.604 28.724 -19.745 1.00 63.16 269 PRO A O 1
ATOM 2063 N N . GLU A 1 270 ? -23.760 28.330 -19.285 1.00 61.94 270 GLU A N 1
ATOM 2064 C CA . GLU A 1 270 ? -23.997 29.433 -18.351 1.00 61.94 270 GLU A CA 1
ATOM 2065 C C . GLU A 1 270 ? -23.212 29.306 -17.029 1.00 61.94 270 GLU A C 1
ATOM 2067 O O . GLU A 1 270 ? -22.953 30.310 -16.371 1.00 61.94 270 GLU A O 1
ATOM 2072 N N . ASN A 1 271 ? -22.792 28.092 -16.651 1.00 61.81 271 ASN A N 1
ATOM 2073 C CA . ASN A 1 271 ? -22.040 27.822 -15.417 1.00 61.81 271 ASN A CA 1
ATOM 2074 C C . ASN A 1 271 ? -20.516 27.791 -15.621 1.00 61.81 271 ASN A C 1
ATOM 2076 O O . ASN A 1 271 ? -19.760 27.602 -14.664 1.00 61.81 271 ASN A O 1
ATOM 2080 N N . ILE A 1 272 ? -20.050 27.953 -16.860 1.00 64.44 272 ILE A N 1
ATOM 2081 C CA . ILE A 1 272 ? -18.627 27.998 -17.190 1.00 64.44 272 ILE A CA 1
ATOM 2082 C C . ILE A 1 272 ? -18.217 29.467 -17.228 1.00 64.44 272 ILE A C 1
ATOM 2084 O O . ILE A 1 272 ? -18.792 30.269 -17.963 1.00 64.44 272 ILE A O 1
ATOM 2088 N N . TYR A 1 273 ? -17.211 29.839 -16.434 1.00 72.06 273 TYR A N 1
ATOM 2089 C CA . TYR A 1 273 ? -16.696 31.200 -16.471 1.00 72.06 273 TYR A CA 1
ATOM 2090 C C . TYR A 1 273 ? -15.989 31.419 -17.809 1.00 72.06 273 TYR A C 1
ATOM 2092 O O . TYR A 1 273 ? -14.917 30.859 -18.054 1.00 72.06 273 TYR A O 1
ATOM 2100 N N . ASN A 1 274 ? -16.584 32.240 -18.677 1.00 73.75 274 ASN A N 1
ATOM 2101 C CA . ASN A 1 274 ? -15.939 32.638 -19.916 1.00 73.75 274 ASN A CA 1
ATOM 2102 C C . ASN A 1 274 ? -14.766 33.570 -19.588 1.00 73.75 274 ASN A C 1
ATOM 2104 O O . ASN A 1 274 ? -14.947 34.740 -19.265 1.00 73.75 274 ASN A O 1
ATOM 2108 N N . CYS A 1 275 ? -13.562 33.001 -19.619 1.00 73.69 275 CYS A N 1
ATOM 2109 C CA . CYS A 1 275 ? -12.311 33.708 -19.377 1.00 73.69 275 CYS A CA 1
ATOM 2110 C C . CYS A 1 275 ? -11.721 34.329 -20.665 1.00 73.69 275 CYS A C 1
ATOM 2112 O O . CYS A 1 275 ? -10.601 34.854 -20.639 1.00 73.69 275 CYS A O 1
ATOM 2114 N N . GLY A 1 276 ? -12.422 34.188 -21.798 1.00 71.88 276 GLY A N 1
ATOM 2115 C CA . GLY A 1 276 ? -12.070 34.759 -23.101 1.00 71.88 276 GLY A CA 1
ATOM 2116 C C . GLY A 1 276 ? -10.973 34.009 -23.846 1.00 71.88 276 GLY A C 1
ATOM 2117 O O . GLY A 1 276 ? -10.479 34.478 -24.872 1.00 71.88 276 GLY A O 1
ATOM 2118 N N . VAL A 1 277 ? -10.572 32.843 -23.337 1.00 77.88 277 VAL A N 1
ATOM 2119 C CA . VAL A 1 277 ? -9.591 31.949 -23.959 1.00 77.88 277 VAL A CA 1
ATOM 2120 C C . VAL A 1 277 ? -10.328 30.762 -24.569 1.00 77.88 277 VAL A C 1
ATOM 2122 O O . VAL A 1 277 ? -11.013 30.015 -23.870 1.00 77.88 277 VAL A O 1
ATOM 2125 N N . LYS A 1 278 ? -10.185 30.555 -25.885 1.00 75.69 278 LYS A N 1
ATOM 2126 C CA . LYS A 1 278 ? -10.792 29.401 -26.569 1.00 75.69 278 LYS A CA 1
ATOM 2127 C C . LYS A 1 278 ? -10.286 28.095 -25.940 1.00 75.69 278 LYS A C 1
ATOM 2129 O O . LYS A 1 278 ? -9.082 27.868 -25.887 1.00 75.69 278 LYS A O 1
ATOM 2134 N N . GLY A 1 279 ? -11.207 27.244 -25.479 1.00 72.75 279 GLY A N 1
ATOM 2135 C CA . GLY A 1 279 ? -10.896 25.969 -24.811 1.00 72.75 279 GLY A CA 1
ATOM 2136 C C . GLY A 1 279 ? -10.758 26.044 -23.282 1.00 72.75 279 GLY A C 1
ATOM 2137 O O . GLY A 1 279 ? -10.522 25.025 -22.637 1.00 72.75 279 GLY A O 1
ATOM 2138 N N . CYS A 1 280 ? -10.932 27.223 -22.685 1.00 75.38 280 CYS A N 1
ATOM 2139 C CA . CYS A 1 280 ? -11.003 27.420 -21.238 1.00 75.38 280 CYS A CA 1
ATOM 2140 C C . CYS A 1 280 ? -12.332 26.885 -20.682 1.00 75.38 280 CYS A C 1
ATOM 2142 O O . CYS A 1 280 ? -13.394 27.368 -21.060 1.00 75.38 280 CYS A O 1
ATOM 2144 N N . CYS A 1 281 ? -12.274 25.888 -19.793 1.00 72.75 281 CYS A N 1
ATOM 2145 C CA . CYS A 1 281 ? -13.462 25.197 -19.262 1.00 72.75 281 CYS A CA 1
ATOM 2146 C C . CYS A 1 281 ? -13.587 25.302 -17.731 1.00 72.75 281 CYS A C 1
ATOM 2148 O O . CYS A 1 281 ? -14.244 24.472 -17.106 1.00 72.75 281 CYS A O 1
ATOM 2150 N N . LYS A 1 282 ? -12.899 26.257 -17.090 1.00 72.44 282 LYS A N 1
ATOM 2151 C CA . LYS A 1 282 ? -12.946 26.379 -15.625 1.00 72.44 282 LYS A CA 1
ATOM 2152 C C . LYS A 1 282 ? -14.191 27.153 -15.195 1.00 72.44 282 LYS A C 1
ATOM 2154 O O . LYS A 1 282 ? -14.598 28.118 -15.832 1.00 72.44 282 LYS A O 1
ATOM 2159 N N . THR A 1 283 ? -14.763 26.749 -14.071 1.00 72.62 283 THR A N 1
ATOM 2160 C CA . THR A 1 283 ? -16.009 27.306 -13.521 1.00 72.62 283 THR A CA 1
ATOM 2161 C C . THR A 1 283 ? -15.786 28.490 -12.574 1.00 72.62 283 THR A C 1
ATOM 2163 O O . THR A 1 283 ? -16.733 29.170 -12.198 1.00 72.62 283 THR A O 1
ATOM 2166 N N . PHE A 1 284 ? -14.537 28.775 -12.194 1.00 73.12 284 PHE A N 1
ATOM 2167 C CA . PHE A 1 284 ? -14.168 29.884 -11.312 1.00 73.12 284 PHE A CA 1
ATOM 2168 C C . PHE A 1 284 ? -13.383 30.964 -12.063 1.00 73.12 284 PHE A C 1
ATOM 2170 O O . PHE A 1 284 ? -12.740 30.697 -13.082 1.00 73.12 284 PHE A O 1
ATOM 2177 N N . ARG A 1 285 ? -13.397 32.195 -11.539 1.00 74.62 285 ARG A N 1
ATOM 2178 C CA . ARG A 1 285 ? -12.622 33.312 -12.100 1.00 74.62 285 ARG A CA 1
ATOM 2179 C C . ARG A 1 285 ? -11.126 33.020 -12.016 1.00 74.62 285 ARG A C 1
ATOM 2181 O O . ARG A 1 285 ? -10.611 32.744 -10.939 1.00 74.62 285 ARG A O 1
ATOM 2188 N N . HIS A 1 286 ? -10.428 33.101 -13.142 1.00 71.38 286 HIS A N 1
ATOM 2189 C CA . HIS A 1 286 ? -8.989 32.860 -13.225 1.00 71.38 286 HIS A CA 1
ATOM 2190 C C . HIS A 1 286 ? -8.376 33.629 -14.400 1.00 71.38 286 HIS A C 1
ATOM 2192 O O . HIS A 1 286 ? -9.093 34.111 -15.277 1.00 71.38 286 HIS A O 1
ATOM 2198 N N . GLN A 1 287 ? -7.046 33.729 -14.405 1.00 70.44 287 GLN A N 1
ATOM 2199 C CA . GLN A 1 287 ? -6.269 34.396 -15.448 1.00 70.44 287 GLN A CA 1
ATOM 2200 C C . GLN A 1 287 ? -5.417 33.387 -16.216 1.00 70.44 287 GLN A C 1
ATOM 2202 O O . GLN A 1 287 ? -4.980 32.375 -15.660 1.00 70.44 287 GLN A O 1
ATOM 2207 N N . HIS A 1 288 ? -5.149 33.692 -17.482 1.00 67.81 288 HIS A N 1
ATOM 2208 C CA . HIS A 1 288 ? -4.157 32.983 -18.277 1.00 67.81 288 HIS A CA 1
ATOM 2209 C C . HIS A 1 288 ? -2.927 33.874 -18.429 1.00 67.81 288 HIS A C 1
ATOM 2211 O O . HIS A 1 288 ? -2.987 34.935 -19.047 1.00 67.81 288 HIS A O 1
ATOM 2217 N N . VAL A 1 289 ? -1.802 33.441 -17.857 1.00 70.56 289 VAL A N 1
ATOM 2218 C CA . VAL A 1 289 ? -0.540 34.185 -17.941 1.00 70.56 289 VAL A CA 1
ATOM 2219 C C . VAL A 1 289 ? -0.163 34.371 -19.414 1.00 70.56 289 VAL A C 1
ATOM 2221 O O . VAL A 1 289 ? -0.102 33.403 -20.169 1.00 70.56 289 VAL A O 1
ATOM 2224 N N . GLY A 1 290 ? 0.068 35.621 -19.823 1.00 66.00 290 GLY A N 1
ATOM 2225 C CA . GLY A 1 290 ? 0.452 35.972 -21.195 1.00 66.00 290 GLY A CA 1
ATOM 2226 C C . GLY A 1 290 ? -0.706 36.222 -22.170 1.00 66.00 290 GLY A C 1
ATOM 2227 O O . GLY A 1 290 ? -0.441 36.574 -23.317 1.00 66.00 290 GLY A O 1
ATOM 2228 N N . VAL A 1 291 ? -1.970 36.106 -21.744 1.00 70.69 291 VAL A N 1
ATOM 2229 C CA . VAL A 1 291 ? -3.135 36.470 -22.568 1.00 70.69 291 VAL A CA 1
ATOM 2230 C C . VAL A 1 291 ? -3.658 37.843 -22.148 1.00 70.69 291 VAL A C 1
ATOM 2232 O O . VAL A 1 291 ? -3.903 38.090 -20.973 1.00 70.69 291 VAL A O 1
ATOM 2235 N N . LYS A 1 292 ? -3.837 38.752 -23.114 1.00 67.50 292 LYS A N 1
ATOM 2236 C CA . LYS A 1 292 ? -4.482 40.055 -22.902 1.00 67.50 292 LYS A CA 1
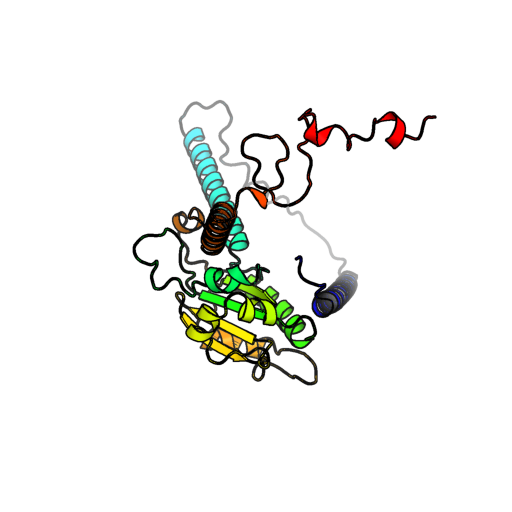ATOM 2237 C C . LYS A 1 292 ? -5.825 40.059 -23.624 1.00 67.50 292 LYS A C 1
ATOM 2239 O O . LYS A 1 292 ? -5.851 40.074 -24.851 1.00 67.50 292 LYS A O 1
ATOM 2244 N N . ASN A 1 293 ? -6.922 40.021 -22.876 1.00 70.31 293 ASN A N 1
ATOM 2245 C CA . ASN A 1 293 ? -8.275 40.185 -23.401 1.00 70.31 293 ASN A CA 1
ATOM 2246 C C . ASN A 1 293 ? -9.096 41.102 -22.478 1.00 70.31 293 ASN A C 1
ATOM 2248 O O . ASN A 1 293 ? -8.727 41.330 -21.322 1.00 70.31 293 ASN A O 1
ATOM 2252 N N . ASP A 1 294 ? -10.198 41.639 -23.001 1.00 67.50 294 ASP A N 1
ATOM 2253 C CA . ASP A 1 294 ? -11.032 42.619 -22.293 1.00 67.50 294 ASP A CA 1
ATOM 2254 C C . ASP A 1 294 ? -11.614 42.038 -20.993 1.00 67.50 294 ASP A C 1
ATOM 2256 O O . ASP A 1 294 ? -11.733 42.737 -19.990 1.00 67.50 294 ASP A O 1
ATOM 2260 N N . GLU A 1 295 ? -11.864 40.728 -20.966 1.00 65.00 295 GLU A N 1
ATOM 2261 C CA . GLU A 1 295 ? -12.405 39.993 -19.817 1.00 65.00 295 GLU A CA 1
ATOM 2262 C C . GLU A 1 295 ? -11.378 39.779 -18.679 1.00 65.00 295 GLU A C 1
ATOM 2264 O O . GLU A 1 295 ? -11.771 39.547 -17.535 1.00 65.00 295 GLU A O 1
ATOM 2269 N N . GLN A 1 296 ? -10.069 39.897 -18.952 1.00 60.28 296 GLN A N 1
ATOM 2270 C CA . GLN A 1 296 ? -8.974 39.801 -17.965 1.00 60.28 296 GLN A CA 1
ATOM 2271 C C . GLN A 1 296 ? -8.326 41.166 -17.642 1.00 60.28 296 GLN A C 1
ATOM 2273 O O . GLN A 1 296 ? -7.434 41.248 -16.795 1.00 60.28 296 GLN A O 1
ATOM 2278 N N . SER A 1 297 ? -8.786 42.250 -18.278 1.00 57.28 297 SER A N 1
ATOM 2279 C CA . SER A 1 297 ? -8.171 43.588 -18.220 1.00 57.28 297 SER A CA 1
ATOM 2280 C C . SER A 1 297 ? -8.292 44.318 -16.868 1.00 57.28 297 SER A C 1
ATOM 2282 O O . SER A 1 297 ? -7.448 45.152 -16.551 1.00 57.28 297 SER A O 1
ATOM 2284 N N . GLY A 1 298 ? -9.280 43.977 -16.032 1.00 55.53 298 GLY A N 1
ATOM 2285 C CA . GLY A 1 298 ? -9.521 44.617 -14.725 1.00 55.53 298 GLY A CA 1
ATOM 2286 C C . GLY A 1 298 ? -8.754 44.020 -13.537 1.00 55.53 298 GLY A C 1
ATOM 2287 O O . GLY A 1 298 ? -9.055 44.330 -12.389 1.00 55.53 298 GLY A O 1
ATOM 2288 N N . LEU A 1 299 ? -7.816 43.111 -13.798 1.00 50.41 299 LEU A N 1
ATOM 2289 C CA . LEU A 1 299 ? -7.197 42.244 -12.790 1.00 50.41 299 LEU A CA 1
ATOM 2290 C C . LEU A 1 299 ? -5.661 42.190 -12.915 1.00 50.41 299 LEU A C 1
ATOM 2292 O O . LEU A 1 299 ? -4.994 41.456 -12.183 1.00 50.41 299 LEU A O 1
ATOM 2296 N N . LEU A 1 300 ? -5.105 42.987 -13.833 1.00 48.53 300 LEU A N 1
ATOM 2297 C CA . LEU A 1 300 ? -3.678 43.240 -13.959 1.00 48.53 300 LEU A CA 1
ATOM 2298 C C . LEU A 1 300 ? -3.288 44.282 -12.906 1.00 48.53 300 LEU A C 1
ATOM 2300 O O . LEU A 1 300 ? -3.562 45.469 -13.066 1.00 48.53 300 LEU A O 1
ATOM 2304 N N . LEU A 1 301 ? -2.629 43.852 -11.831 1.00 52.38 301 LEU A N 1
ATOM 2305 C CA . LEU A 1 301 ? -1.808 44.781 -11.063 1.00 52.38 301 LEU A CA 1
ATOM 2306 C C . LEU A 1 301 ? -0.688 45.236 -12.000 1.00 52.38 301 LEU A C 1
ATOM 2308 O O . LEU A 1 301 ? 0.183 44.440 -12.357 1.00 52.38 301 LEU A O 1
ATOM 2312 N N . CYS A 1 302 ? -0.725 46.497 -12.435 1.00 52.94 302 CYS A N 1
ATOM 2313 C CA . CYS A 1 302 ? 0.441 47.112 -13.055 1.00 52.94 302 CYS A CA 1
ATOM 2314 C C . CYS A 1 302 ? 1.635 46.887 -12.120 1.00 52.94 302 CYS A C 1
ATOM 2316 O O . CYS A 1 302 ? 1.518 47.067 -10.908 1.00 52.94 302 CYS A O 1
ATOM 2318 N N . GLN A 1 303 ? 2.771 46.471 -12.677 1.00 53.84 303 GLN A N 1
ATOM 2319 C CA . GLN A 1 303 ? 3.984 46.150 -11.919 1.00 53.84 303 GLN A CA 1
ATOM 2320 C C . GLN A 1 303 ? 4.416 47.307 -10.994 1.00 53.84 303 GLN A C 1
ATOM 2322 O O . GLN A 1 303 ? 4.963 47.075 -9.921 1.00 53.84 303 GLN A O 1
ATOM 2327 N N . GLU A 1 304 ? 4.063 48.537 -11.365 1.00 55.75 304 GLU A N 1
ATOM 2328 C CA . GLU A 1 304 ? 4.228 49.770 -10.587 1.00 55.75 304 GLU A CA 1
ATOM 2329 C C . GLU A 1 304 ? 3.459 49.757 -9.249 1.00 55.75 304 GLU A C 1
ATOM 2331 O O . GLU A 1 304 ? 3.984 50.205 -8.233 1.00 55.75 304 GLU A O 1
ATOM 2336 N N . ILE A 1 305 ? 2.256 49.170 -9.205 1.00 56.84 305 ILE A N 1
ATOM 2337 C CA . ILE A 1 305 ? 1.444 49.024 -7.982 1.00 56.84 305 ILE A CA 1
ATOM 2338 C C . ILE A 1 305 ? 2.011 47.911 -7.088 1.00 56.84 305 ILE A C 1
ATOM 2340 O O . ILE A 1 305 ? 1.996 48.027 -5.865 1.00 56.84 305 ILE A O 1
ATOM 2344 N N . ALA A 1 306 ? 2.544 46.839 -7.683 1.00 52.00 306 ALA A N 1
ATOM 2345 C CA . ALA A 1 306 ? 3.129 45.721 -6.941 1.00 52.00 306 ALA A CA 1
ATOM 2346 C C . ALA A 1 306 ? 4.493 46.060 -6.306 1.00 52.00 306 ALA A C 1
ATOM 2348 O O . ALA A 1 306 ? 4.856 45.467 -5.294 1.00 52.00 306 ALA A O 1
ATOM 2349 N N . LEU A 1 307 ? 5.238 47.008 -6.885 1.00 58.28 307 LEU A N 1
ATOM 2350 C CA . LEU A 1 307 ? 6.553 47.443 -6.397 1.00 58.28 307 LEU A CA 1
ATOM 2351 C C . LEU A 1 307 ? 6.496 48.650 -5.445 1.00 58.28 307 LEU A C 1
ATOM 2353 O O . LEU A 1 307 ? 7.532 49.047 -4.917 1.00 58.28 307 LEU A O 1
ATOM 2357 N N . GLY A 1 308 ? 5.312 49.221 -5.196 1.00 48.62 308 GLY A N 1
ATOM 2358 C CA . GLY A 1 308 ? 5.131 50.299 -4.217 1.00 48.62 308 GLY A CA 1
ATOM 2359 C C . GLY A 1 308 ? 5.855 51.605 -4.557 1.00 48.62 308 GLY A C 1
ATOM 2360 O O . GLY A 1 308 ? 6.086 52.422 -3.670 1.00 48.62 308 GLY A O 1
ATOM 2361 N N . THR A 1 309 ? 6.232 51.817 -5.817 1.00 52.38 309 THR A N 1
ATOM 2362 C CA . THR A 1 309 ? 6.853 53.063 -6.269 1.00 52.38 309 THR A CA 1
ATOM 2363 C C . THR A 1 309 ? 5.773 54.019 -6.756 1.00 52.38 309 THR A C 1
ATOM 2365 O O . THR A 1 309 ? 5.454 54.050 -7.944 1.00 52.38 309 THR A O 1
ATOM 2368 N N . SER A 1 310 ? 5.189 54.759 -5.813 1.00 46.72 310 SER A N 1
ATOM 2369 C CA . SER A 1 310 ? 4.477 56.017 -6.071 1.00 46.72 310 SER A CA 1
ATOM 2370 C C . SER A 1 310 ? 5.423 57.198 -5.923 1.00 46.72 310 SER A C 1
ATOM 2372 O O . SER A 1 310 ? 6.123 57.212 -4.883 1.00 46.72 310 SER A O 1
#

Nearest PDB structures (foldseek):
  7nvm-assembly1_P  TM=5.384E-01  e=7.016E-05  Homo sapiens
  5e37-assembly2_C  TM=7.840E-01  e=1.187E-02  Chlamydomonas reinhardtii
  2l5l-assembly1_A  TM=6.145E-01  e=9.968E-03  Phocaeicola vulgatus ATCC 8482
  2dj0-assembly1_A  TM=6.016E-01  e=2.390E-02  Homo sapiens
  3emx-assembly2_B  TM=6.069E-01  e=1.545E-01  Aeropyrum pernix

Organism: NCBI:txid122233

Secondary structure (DSSP, 8-state):
-PPPP-HHHHHHHHHHHHHHHHHHHHHHHHHHHHSSS--------TTSGGGSSSS---TT--SSSHHHHHHHHHHHHHHHHHHHHHHHHHHHTTBTSEEE--HHHHHHHTTTT-TTTTTT---PPPSEEEEEEE-TT-HHHHHHHHHHHHHHHH-TTSEEEEEEHHHHHHHTHHHHHHH-TT--GGG-SEEEEEETTEEEEEEETTTTSEETTTTEE-HHHHHHHHHHTT---SS----HHHHTSPPHHHHHHHHHHHHHHHHHHHS-GGGS---SSTT---SS----TT---GGGGGG---HHHHTT--

Radius of gyration: 28.39 Å; Cα contacts (8 Å, |Δi|>4): 394; chains: 1; bounding box: 80×73×59 Å

Sequence (310 aa):
MDGGEYIALIEMKASVGTLSEQVCNEAQLNLKTEQESNESDSDDDSEFDYLLDEDLPVPGTAGGGDNALMAHHQDRVKELQLFMMMNESAREHGFGVHRQLHPERVLHAAGLGMGGVRGNRAAAIPPAAIIHLYDPESTMSASLDVCLEKLGEEYRGTKYVRAGGRATLTMNEDLARESLPKLTRDTLPALIAVRDGVVVACCPQLSSLGDARAGKVEPHAVEAWLDNARVLLREVPLEFEDYCRIRPEEDALLENMMREKAKLAELPPENIYNCGVKGCCKTFRHQHVGVKNDEQSGLLLCQEIALGTS

Foldseek 3Di:
DPDDDLVLLVVVVVVVVVVVVVVVVVVVVVVVVVPVPDDDDDDDPPPPPVVPPPDDDDPPDPDPPNVVVVVVVVVVVVVVVLVVVVLVLLVVLQQLAADEDELLQQLLSQVAPCVVVVPPALADHQQKEKEWQAASVFNLSSQVSVLSNVLSNQQRQYHHYYYHNQNNCVNPVPRCCVQPVVDDPVQPGKMFIGGSNHTQDIRTPCVQADDRVVSHGDSVSVVVVNVVSVRRHRDNPDDSSSSPGQHSSNVSVVVVVVVVVVVLVPDDPVQAPPQVDVPRSHRDDDDDPPDDDPSCPVPDPDVCNVVVPD

Mean predicted aligned error: 15.49 Å

Solvent-accessible surface area (backbone atoms only — not comparable to full-atom values): 17726 Å² total; per-residue (Å²): 131,81,79,74,80,47,53,43,40,55,54,48,50,51,54,51,50,55,50,52,52,51,52,53,51,52,53,53,52,53,55,57,67,64,65,80,72,73,93,74,85,88,80,87,81,81,78,72,66,74,80,76,70,77,83,71,81,66,98,79,73,88,72,79,56,67,62,54,54,53,47,51,52,51,51,52,50,50,52,52,52,51,52,51,53,52,51,51,50,38,39,74,70,10,26,23,30,65,34,82,43,57,37,75,28,46,54,35,55,33,19,39,86,42,83,85,43,80,84,83,58,71,46,69,59,36,66,16,18,39,41,38,27,37,36,63,88,35,46,36,40,29,38,41,50,58,44,45,42,58,47,13,70,66,22,29,24,15,26,27,38,31,29,51,29,65,54,22,53,63,67,32,43,70,58,35,54,72,70,37,68,88,63,53,79,82,36,52,29,29,44,35,38,21,42,67,32,38,74,73,42,74,38,55,52,43,68,85,28,44,43,80,89,77,29,36,50,39,63,68,47,47,50,53,52,40,49,75,60,68,34,70,28,60,62,62,88,67,57,77,73,53,72,78,34,64,47,42,39,51,52,51,47,51,51,49,53,52,53,53,52,50,55,60,68,70,48,61,75,88,64,40,41,82,62,83,49,94,88,62,78,47,62,59,95,72,82,60,92,93,66,88,49,83,81,56,61,92,70,67,75,52,67,56,69,77,68,68,69,125